Protein AF-A0A975JYL7-F1 (afdb_monomer_lite)

Foldseek 3Di:
DDDPVVLVPDDDPPDPPDPPPVVVVVVVVPDPDPDDDDDDDDDDDDDDDDDDDDDDDDDDDPPPDDPDDDDDDDDDDDDDDDDDDDDDDDDDDDDDDDDDDDDDDDDDDDDDDPDPPPPPPPDQDLVNLLQLVLVCCLVVNLPDQLQNSQVVVVHGSVVVCVVQVDPLSSLLSSLQADVQHPLLVLLVVADDPDQPLVSLLSSLVSLLVSLLSNLSSVVRNSPHPDDPCNSQQDPVRPDGNVVSQLSSQLVNVVSCCVVLSFPDDNSSVLSCVSSVQSNVQSNCCVVVVHGPDPDDPSRSSSVSSVVVSVVGHGPPDD

Structure (mmCIF, N/CA/C/O backbone):
data_AF-A0A975JYL7-F1
#
_entry.id   AF-A0A975JYL7-F1
#
loop_
_atom_site.group_PDB
_atom_site.id
_atom_site.type_symbol
_atom_site.label_atom_id
_atom_site.label_alt_id
_atom_site.label_comp_id
_atom_site.label_asym_id
_atom_site.label_entity_id
_atom_site.label_seq_id
_atom_site.pdbx_PDB_ins_code
_atom_site.Cartn_x
_atom_site.Cartn_y
_atom_site.Cartn_z
_atom_site.occupancy
_atom_site.B_iso_or_equiv
_atom_site.auth_seq_id
_atom_site.auth_comp_id
_atom_site.auth_asym_id
_atom_site.auth_atom_id
_atom_site.pdbx_PDB_model_num
ATOM 1 N N . MET A 1 1 ? -20.898 13.980 -4.871 1.00 30.08 1 MET A N 1
ATOM 2 C CA . MET A 1 1 ? -19.704 13.731 -5.703 1.00 30.08 1 MET A CA 1
ATOM 3 C C . MET A 1 1 ? -18.555 14.505 -5.062 1.00 30.08 1 MET A C 1
ATOM 5 O O . MET A 1 1 ? -18.492 15.711 -5.241 1.00 30.08 1 MET A O 1
ATOM 9 N N . TRP A 1 2 ? -17.777 13.860 -4.188 1.00 39.72 2 TRP A N 1
ATOM 10 C CA . TRP A 1 2 ? -16.711 14.503 -3.398 1.00 39.72 2 TRP A CA 1
ATOM 11 C C . TRP A 1 2 ? -15.409 14.530 -4.212 1.00 39.72 2 TRP A C 1
ATOM 13 O O . TRP A 1 2 ? -15.059 13.507 -4.801 1.00 39.72 2 TRP A O 1
ATOM 23 N N . ARG A 1 3 ? -14.708 15.671 -4.288 1.00 39.28 3 ARG A N 1
ATOM 24 C CA . ARG A 1 3 ? -13.387 15.745 -4.936 1.00 39.28 3 ARG A CA 1
ATOM 25 C C . ARG A 1 3 ? -12.316 15.271 -3.954 1.00 39.28 3 ARG A C 1
ATOM 27 O O . ARG A 1 3 ? -12.379 15.593 -2.773 1.00 39.28 3 ARG A O 1
ATOM 34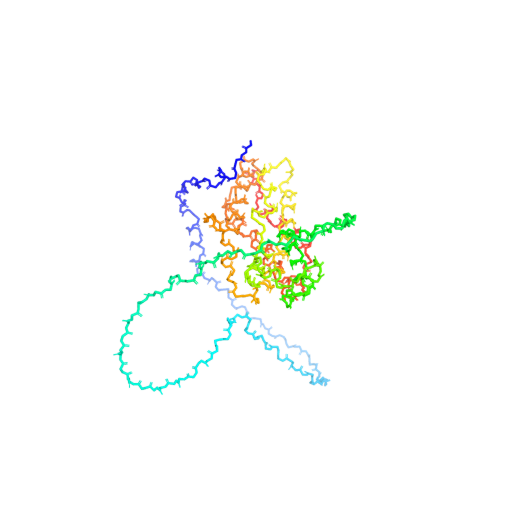 N N . LEU A 1 4 ? -11.322 14.530 -4.449 1.00 40.16 4 LEU A N 1
ATOM 35 C CA . LEU A 1 4 ? -10.177 14.057 -3.658 1.00 40.16 4 LEU A CA 1
ATOM 36 C C . LEU A 1 4 ? -9.460 15.222 -2.937 1.00 40.16 4 LEU A C 1
ATOM 38 O O . LEU A 1 4 ? -8.968 15.046 -1.826 1.00 40.16 4 LEU A O 1
ATOM 42 N N . ASP A 1 5 ? -9.497 16.421 -3.526 1.00 43.81 5 ASP A N 1
ATOM 43 C CA . ASP A 1 5 ? -8.944 17.655 -2.956 1.00 43.81 5 ASP A CA 1
ATOM 44 C C . ASP A 1 5 ? -9.653 18.102 -1.663 1.00 43.81 5 ASP A C 1
ATOM 46 O O . ASP A 1 5 ? -9.000 18.600 -0.746 1.00 43.81 5 ASP A O 1
ATOM 50 N N . ASP A 1 6 ? -10.961 17.853 -1.528 1.00 46.72 6 ASP A N 1
ATOM 51 C CA . ASP A 1 6 ? -11.737 18.234 -0.336 1.00 46.72 6 ASP A CA 1
ATOM 52 C C . ASP A 1 6 ? -11.434 17.317 0.861 1.00 46.72 6 ASP A C 1
ATOM 54 O O . ASP A 1 6 ? -11.541 17.734 2.012 1.00 46.72 6 ASP A O 1
ATOM 58 N N . ALA A 1 7 ? -10.995 16.079 0.604 1.00 47.56 7 ALA A N 1
ATOM 59 C CA . ALA A 1 7 ? -10.513 15.158 1.636 1.00 47.56 7 ALA A CA 1
ATOM 60 C C . ALA A 1 7 ? -9.068 15.465 2.086 1.00 47.56 7 ALA A C 1
ATOM 62 O O . ALA A 1 7 ? -8.632 14.976 3.128 1.00 47.56 7 ALA A O 1
ATOM 63 N N . ILE A 1 8 ? -8.327 16.265 1.309 1.00 45.59 8 ILE A N 1
ATOM 64 C CA . ILE A 1 8 ? -6.945 16.691 1.592 1.00 45.59 8 ILE A CA 1
ATOM 65 C C . ILE A 1 8 ? -6.910 18.109 2.199 1.00 45.59 8 ILE A C 1
ATOM 67 O O . ILE A 1 8 ? -5.874 18.530 2.727 1.00 45.59 8 ILE A O 1
ATOM 71 N N . ALA A 1 9 ? -8.036 18.836 2.188 1.00 42.16 9 ALA A N 1
ATOM 72 C CA . ALA A 1 9 ? -8.176 20.108 2.886 1.00 42.16 9 ALA A CA 1
ATOM 73 C C . ALA A 1 9 ? -7.746 19.952 4.355 1.00 42.16 9 ALA A C 1
ATOM 75 O O . ALA A 1 9 ? -8.115 18.984 5.020 1.00 42.16 9 ALA A O 1
ATOM 76 N N . ARG A 1 10 ? -6.896 20.889 4.813 1.00 43.06 10 ARG A N 1
ATOM 77 C CA . ARG A 1 10 ? -6.219 20.905 6.124 1.00 43.06 10 ARG A CA 1
ATOM 78 C C . ARG A 1 10 ? -7.053 20.212 7.212 1.00 43.06 10 ARG A C 1
ATOM 80 O O . ARG A 1 10 ? -8.203 20.618 7.395 1.00 43.06 10 ARG A O 1
ATOM 87 N N . PRO A 1 11 ? -6.480 19.258 7.977 1.00 42.78 11 PRO A N 1
ATOM 88 C CA . PRO A 1 11 ? -7.189 18.700 9.119 1.00 42.78 11 PRO A CA 1
ATOM 89 C C . PRO A 1 11 ? -7.670 19.858 10.009 1.00 42.78 11 PRO A C 1
ATOM 91 O O . PRO A 1 11 ? -6.930 20.843 10.157 1.00 42.78 11 PRO A O 1
ATOM 94 N N . PRO A 1 12 ? -8.892 19.789 10.573 1.00 44.62 12 PRO A N 1
ATOM 95 C CA . PRO A 1 12 ? -9.320 20.769 11.560 1.00 44.62 12 PRO A CA 1
ATOM 96 C C . PRO A 1 12 ? -8.224 20.858 12.619 1.00 44.62 12 PRO A C 1
ATOM 98 O O . PRO A 1 12 ? -7.683 19.827 13.022 1.00 44.62 12 PRO A O 1
ATOM 101 N N . ALA A 1 13 ? -7.841 22.084 12.994 1.00 38.28 13 ALA A N 1
ATOM 102 C CA . ALA A 1 13 ? -6.776 22.323 13.959 1.00 38.28 13 ALA A CA 1
ATOM 103 C C . ALA A 1 13 ? -6.954 21.362 15.139 1.00 38.28 13 ALA A C 1
ATOM 105 O O . ALA A 1 13 ? -7.977 21.424 15.824 1.00 38.28 13 ALA A O 1
ATOM 106 N N . LEU A 1 14 ? -5.998 20.438 15.305 1.00 40.69 14 LEU A N 1
ATOM 107 C CA . LEU A 1 14 ? -5.986 19.463 16.389 1.00 40.69 14 LEU A CA 1
ATOM 108 C C . LEU A 1 14 ? -6.251 20.224 17.685 1.00 40.69 14 LEU A C 1
ATOM 110 O O . LEU A 1 14 ? -5.429 21.037 18.115 1.00 40.69 14 LEU A O 1
ATOM 114 N N . ALA A 1 15 ? -7.424 19.996 18.279 1.00 46.34 15 ALA A N 1
ATOM 115 C CA . ALA A 1 15 ? -7.721 20.513 19.600 1.00 46.34 15 ALA A CA 1
ATOM 116 C C . ALA A 1 15 ? -6.588 20.056 20.535 1.00 46.34 15 ALA A C 1
ATOM 118 O O . ALA A 1 15 ? -6.152 18.904 20.430 1.00 46.34 15 ALA A O 1
ATOM 119 N N . PRO A 1 16 ? -6.067 20.931 21.415 1.00 48.50 16 PRO A N 1
ATOM 120 C CA . PRO A 1 16 ? -4.922 20.595 22.247 1.00 48.50 16 PRO A CA 1
ATOM 121 C C . PRO A 1 16 ? -5.202 19.296 23.002 1.00 48.50 16 PRO A C 1
ATOM 123 O O . PRO A 1 16 ? -6.214 19.174 23.699 1.00 48.50 16 PRO A O 1
ATOM 126 N N . ALA A 1 17 ? -4.309 18.319 22.825 1.00 39.34 17 ALA A N 1
ATOM 127 C CA . ALA A 1 17 ? -4.410 17.011 23.451 1.00 39.34 17 ALA A CA 1
ATOM 128 C C . ALA A 1 17 ? -4.657 17.180 24.956 1.00 39.34 17 ALA A C 1
ATOM 130 O O . ALA A 1 17 ? -3.853 17.784 25.673 1.00 39.34 17 ALA A O 1
ATOM 131 N N . ARG A 1 18 ? -5.789 16.662 25.449 1.00 44.09 18 ARG A N 1
ATOM 132 C CA . ARG A 1 18 ? -6.098 16.686 26.882 1.00 44.09 18 ARG A CA 1
ATOM 133 C C . ARG A 1 18 ? -4.986 15.929 27.634 1.00 44.09 18 ARG A C 1
ATOM 135 O O . ARG A 1 18 ? -4.743 14.762 27.325 1.00 44.09 18 ARG A O 1
ATOM 142 N N . PRO A 1 19 ? -4.326 16.527 28.645 1.00 43.62 19 PRO A N 1
ATOM 143 C CA . PRO A 1 19 ? -3.121 15.975 29.285 1.00 43.62 19 PRO A CA 1
ATOM 144 C C . PRO A 1 19 ? -3.357 14.737 30.179 1.00 43.62 19 PRO A C 1
ATOM 146 O O . PRO A 1 19 ? -2.508 14.366 30.993 1.00 43.62 19 PRO A O 1
ATOM 149 N N . THR A 1 20 ? -4.501 14.067 30.069 1.00 51.12 20 THR A N 1
ATOM 150 C CA . THR A 1 20 ? -4.960 13.092 31.064 1.00 51.12 20 THR A CA 1
ATOM 151 C C . THR A 1 20 ? -4.344 11.697 30.898 1.00 51.12 20 THR A C 1
ATOM 153 O O . THR A 1 20 ? -4.228 10.965 31.881 1.00 51.12 20 THR A O 1
ATOM 156 N N . VAL A 1 21 ? -3.880 11.320 29.700 1.00 48.25 21 VAL A N 1
ATOM 157 C CA . VAL A 1 21 ? -3.386 9.950 29.437 1.00 48.25 21 VAL A CA 1
ATOM 158 C C . VAL A 1 21 ? -1.935 9.750 29.906 1.00 48.25 21 VAL A C 1
ATOM 160 O O . VAL A 1 21 ? -1.612 8.721 30.502 1.00 48.25 21 VAL A O 1
ATOM 163 N N . LEU A 1 22 ? -1.073 10.766 29.775 1.00 42.41 22 LEU A N 1
ATOM 164 C CA . LEU A 1 22 ? 0.335 10.694 30.203 1.00 42.41 22 LEU A CA 1
ATOM 165 C C . LEU A 1 22 ? 0.515 10.644 31.733 1.00 42.41 22 LEU A C 1
ATOM 167 O O . LEU A 1 22 ? 1.482 10.052 32.219 1.00 42.41 22 LEU A O 1
ATOM 171 N N . ARG A 1 23 ? -0.432 11.184 32.516 1.00 45.62 23 ARG A N 1
ATOM 172 C CA . ARG A 1 23 ? -0.387 11.100 33.990 1.00 45.62 23 ARG A CA 1
ATOM 173 C C . ARG A 1 23 ? -0.687 9.697 34.526 1.00 45.62 23 ARG A C 1
ATOM 175 O O . ARG A 1 23 ? -0.128 9.318 35.552 1.00 45.62 23 ARG A O 1
ATOM 182 N N . ARG A 1 24 ? -1.504 8.893 33.833 1.00 47.97 24 ARG A N 1
ATOM 183 C CA . ARG A 1 24 ? -1.799 7.510 34.262 1.00 47.97 24 ARG A CA 1
ATOM 184 C C . ARG A 1 24 ? -0.640 6.546 34.017 1.00 47.97 24 ARG A C 1
ATOM 186 O O . ARG A 1 24 ? -0.513 5.572 34.755 1.00 47.97 24 ARG A O 1
ATOM 193 N N . TRP A 1 25 ? 0.205 6.824 33.025 1.00 43.31 25 TRP A N 1
ATOM 194 C CA . TRP A 1 25 ? 1.356 5.976 32.717 1.00 43.31 25 TRP A CA 1
ATOM 195 C C . TRP A 1 25 ? 2.518 6.210 33.696 1.00 43.31 25 TRP A C 1
ATOM 197 O O . TRP A 1 25 ? 3.038 5.245 34.250 1.00 43.31 25 TRP A O 1
ATOM 207 N N . ARG A 1 26 ? 2.830 7.474 34.043 1.00 47.03 26 ARG A N 1
ATOM 208 C CA . ARG A 1 26 ? 3.857 7.789 35.063 1.00 47.03 26 ARG A CA 1
ATOM 209 C C . ARG A 1 26 ? 3.496 7.314 36.476 1.00 47.03 26 ARG A C 1
ATOM 211 O O . ARG A 1 26 ? 4.371 6.867 37.202 1.00 47.03 26 ARG A O 1
ATOM 218 N N . ALA A 1 27 ? 2.213 7.307 36.847 1.00 50.59 27 ALA A N 1
ATOM 219 C CA . ALA A 1 27 ? 1.783 6.816 38.162 1.00 50.59 27 ALA A CA 1
ATOM 220 C C . ALA A 1 27 ? 1.923 5.285 38.346 1.00 50.59 27 ALA A C 1
ATOM 222 O O . ALA A 1 27 ? 1.783 4.785 39.462 1.00 50.59 27 ALA A O 1
ATOM 223 N N . ARG A 1 28 ? 2.179 4.518 37.273 1.00 46.69 28 ARG A N 1
ATOM 224 C CA . ARG A 1 28 ? 2.385 3.058 37.340 1.00 46.69 28 ARG A CA 1
ATOM 225 C C . ARG A 1 28 ? 3.853 2.650 37.441 1.00 46.69 28 ARG A C 1
ATOM 227 O O . ARG A 1 28 ? 4.122 1.576 37.970 1.00 46.69 28 ARG A O 1
ATOM 234 N N . SER A 1 29 ? 4.771 3.487 36.967 1.00 45.56 29 SER A N 1
ATOM 235 C CA . SER A 1 29 ? 6.216 3.230 36.975 1.00 45.56 29 SER A CA 1
ATOM 236 C C . SER A 1 29 ? 6.896 3.511 38.323 1.00 45.56 29 SER A C 1
ATOM 238 O O . SER A 1 29 ? 7.967 2.969 38.561 1.00 45.56 29 SER A O 1
ATOM 240 N N . ASP A 1 30 ? 6.249 4.252 39.231 1.00 48.41 30 ASP A N 1
ATOM 241 C CA . ASP A 1 30 ? 6.805 4.607 40.552 1.00 48.41 30 ASP A CA 1
ATOM 242 C C . ASP A 1 30 ? 6.395 3.652 41.692 1.00 48.41 30 ASP A C 1
ATOM 244 O O . ASP A 1 30 ? 6.564 3.966 42.871 1.00 48.41 30 ASP A O 1
ATOM 248 N N . ARG A 1 31 ? 5.851 2.462 41.394 1.00 53.31 31 ARG A N 1
ATOM 249 C CA . ARG A 1 31 ? 5.625 1.454 42.444 1.00 53.31 31 ARG A CA 1
ATOM 250 C C . ARG A 1 31 ? 6.934 0.717 42.753 1.00 53.31 31 ARG A C 1
ATOM 252 O O . ARG A 1 31 ? 7.411 -0.009 41.881 1.00 53.31 31 ARG A O 1
ATOM 259 N N . PRO A 1 32 ? 7.482 0.811 43.980 1.00 49.56 32 PRO A N 1
ATOM 260 C CA . PRO A 1 32 ? 8.645 0.024 44.365 1.00 49.56 32 PRO A CA 1
ATOM 261 C C . PRO A 1 32 ? 8.321 -1.469 44.260 1.00 49.56 32 PRO A C 1
ATOM 263 O O . PRO A 1 32 ? 7.296 -1.949 44.756 1.00 49.56 32 PRO A O 1
ATOM 266 N N . SER A 1 33 ? 9.206 -2.202 43.589 1.00 48.19 33 SER A N 1
ATOM 267 C CA . SER A 1 33 ? 9.155 -3.652 43.441 1.00 48.19 33 SER A CA 1
ATOM 268 C C . SER A 1 33 ? 9.144 -4.320 44.817 1.00 48.19 33 SER A C 1
ATOM 270 O O . SER A 1 33 ? 10.163 -4.370 45.505 1.00 48.19 33 SER A O 1
ATOM 272 N N . ARG A 1 34 ? 7.988 -4.850 45.230 1.00 52.16 34 ARG A N 1
ATOM 273 C CA . ARG A 1 34 ? 7.899 -5.770 46.368 1.00 52.16 34 ARG A CA 1
ATOM 274 C C . ARG A 1 34 ? 8.511 -7.105 45.953 1.00 52.16 34 ARG A C 1
ATOM 276 O O . ARG A 1 34 ? 7.860 -7.915 45.301 1.00 52.16 34 ARG A O 1
ATOM 283 N N . THR A 1 35 ? 9.766 -7.316 46.325 1.00 53.66 35 THR A N 1
ATOM 284 C CA . THR A 1 35 ? 10.436 -8.616 46.245 1.00 53.66 35 THR A CA 1
ATOM 285 C C . THR A 1 35 ? 9.716 -9.597 47.179 1.00 53.66 35 THR A C 1
ATOM 287 O O . THR A 1 35 ? 9.611 -9.312 48.374 1.00 53.66 35 THR A O 1
ATOM 290 N N . PRO A 1 36 ? 9.191 -10.736 46.695 1.00 55.03 36 PRO A N 1
ATOM 291 C CA . PRO A 1 36 ? 8.619 -11.745 47.576 1.00 55.03 36 PRO A CA 1
ATOM 292 C C . PRO A 1 36 ? 9.735 -12.459 48.361 1.00 55.03 36 PRO A C 1
ATOM 294 O O . PRO A 1 36 ? 10.857 -12.590 47.859 1.00 55.03 36 PRO A O 1
ATOM 297 N N . PRO A 1 37 ? 9.462 -12.936 49.589 1.00 50.69 37 PRO A N 1
ATOM 298 C CA . PRO A 1 37 ? 10.462 -13.613 50.402 1.00 50.69 37 PRO A CA 1
ATOM 299 C C . PRO A 1 37 ? 10.873 -14.945 49.762 1.00 50.69 37 PRO A C 1
ATOM 301 O O . PRO A 1 37 ? 10.035 -15.757 49.363 1.00 50.69 37 PRO A O 1
ATOM 304 N N . ARG A 1 38 ? 12.191 -15.173 49.689 1.00 45.91 38 ARG A N 1
ATOM 305 C CA . ARG A 1 38 ? 12.811 -16.450 49.307 1.00 45.91 38 ARG A CA 1
ATOM 306 C C . ARG A 1 38 ? 12.317 -17.558 50.241 1.00 45.91 38 ARG A C 1
ATOM 308 O O . ARG A 1 38 ? 12.752 -17.647 51.384 1.00 45.91 38 ARG A O 1
ATOM 315 N N . GLN A 1 39 ? 11.455 -18.438 49.741 1.00 52.66 39 GLN A N 1
ATOM 316 C CA . GLN A 1 39 ? 11.177 -19.710 50.402 1.00 52.66 39 GLN A CA 1
ATOM 317 C C . GLN A 1 39 ? 12.316 -20.693 50.103 1.00 52.66 39 GLN A C 1
ATOM 319 O O . GLN A 1 39 ? 12.560 -21.061 48.953 1.00 52.66 39 GLN A O 1
ATOM 324 N N . HIS A 1 40 ? 13.018 -21.126 51.152 1.00 45.06 40 HIS A N 1
ATOM 325 C CA . HIS A 1 40 ? 13.985 -22.218 51.097 1.00 45.06 40 HIS A CA 1
ATOM 326 C C . HIS A 1 40 ? 13.269 -23.539 50.772 1.00 45.06 40 HIS A C 1
ATOM 328 O O . HIS A 1 40 ? 12.756 -24.223 51.657 1.00 45.06 40 HIS A O 1
ATOM 334 N N . ARG A 1 41 ? 13.251 -23.931 49.492 1.00 46.03 41 ARG A N 1
ATOM 335 C CA . ARG A 1 41 ? 12.932 -25.309 49.095 1.00 46.03 41 ARG A CA 1
ATOM 336 C C . ARG A 1 41 ? 14.103 -26.218 49.469 1.00 46.03 41 ARG A C 1
ATOM 338 O O . ARG A 1 41 ? 15.191 -26.101 48.909 1.00 46.03 41 ARG A O 1
ATOM 345 N N . ARG A 1 42 ? 13.859 -27.139 50.406 1.00 47.34 42 ARG A N 1
ATOM 346 C CA . ARG A 1 42 ? 14.727 -28.292 50.673 1.00 47.34 42 ARG A CA 1
ATOM 347 C C . ARG A 1 42 ? 14.882 -29.111 49.386 1.00 47.34 42 ARG A C 1
ATOM 349 O O . ARG A 1 42 ? 13.885 -29.549 48.813 1.00 47.34 42 ARG A O 1
ATOM 356 N N . ARG A 1 43 ? 16.128 -29.298 48.942 1.00 43.53 43 ARG A N 1
ATOM 357 C CA . ARG A 1 43 ? 16.503 -30.261 47.899 1.00 43.53 43 ARG A CA 1
ATOM 358 C C . ARG A 1 43 ? 16.193 -31.674 48.402 1.00 43.53 43 ARG A C 1
ATOM 360 O O . ARG A 1 43 ? 16.646 -32.047 49.479 1.00 43.53 43 ARG A O 1
ATOM 367 N N . ARG A 1 44 ? 15.412 -32.434 47.633 1.00 49.44 44 ARG A N 1
ATOM 368 C CA . ARG A 1 44 ? 15.452 -33.900 47.635 1.00 49.44 44 ARG A CA 1
ATOM 369 C C . ARG A 1 44 ? 16.314 -34.308 46.448 1.00 49.44 44 ARG A C 1
ATOM 371 O O . ARG A 1 44 ? 16.076 -33.821 45.342 1.00 49.44 44 ARG A O 1
ATOM 378 N N . ASP A 1 45 ? 17.305 -35.148 46.702 1.00 50.78 45 ASP A N 1
ATOM 379 C CA . ASP A 1 45 ? 18.172 -35.720 45.677 1.00 50.78 45 ASP A CA 1
ATOM 380 C C . ASP A 1 45 ? 17.396 -36.737 44.820 1.00 50.78 45 ASP A C 1
ATOM 382 O O . ASP A 1 45 ? 16.617 -37.523 45.371 1.00 50.78 45 ASP A O 1
ATOM 386 N N . PRO A 1 46 ? 17.571 -36.747 43.486 1.00 60.09 46 PRO A N 1
ATOM 387 C CA . PRO A 1 46 ? 17.099 -37.833 42.636 1.00 60.09 46 PRO A CA 1
ATOM 388 C C . PRO A 1 46 ? 18.137 -38.974 42.567 1.00 60.09 46 PRO A C 1
ATOM 390 O O . PRO A 1 46 ? 19.339 -38.717 42.682 1.00 60.09 46 PRO A O 1
ATOM 393 N N . PRO A 1 47 ? 17.706 -40.233 42.349 1.00 56.56 47 PRO A N 1
ATOM 394 C C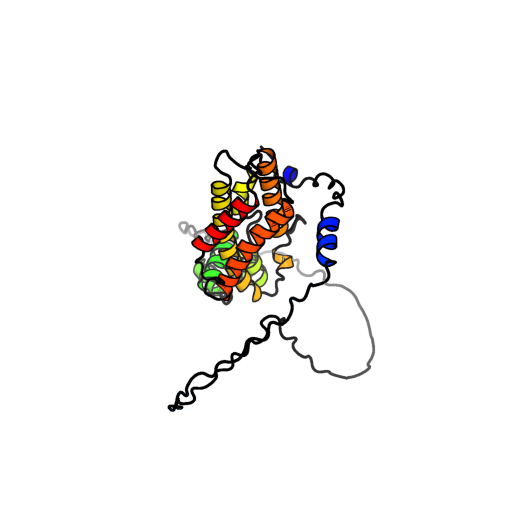A . PRO A 1 47 ? 18.618 -41.357 42.189 1.00 56.56 47 PRO A CA 1
ATOM 395 C C . PRO A 1 47 ? 19.303 -41.324 40.816 1.00 56.56 47 PRO A C 1
ATOM 397 O O . PRO A 1 47 ? 18.754 -40.835 39.827 1.00 56.56 47 PRO A O 1
ATOM 400 N N . GLY A 1 48 ? 20.533 -41.837 40.796 1.00 53.44 48 GLY A N 1
ATOM 401 C CA . GLY A 1 48 ? 21.472 -41.755 39.685 1.00 53.44 48 GLY A CA 1
ATOM 402 C C . GLY A 1 48 ? 21.016 -42.438 38.395 1.00 53.44 48 GLY A C 1
ATOM 403 O O . GLY A 1 48 ? 20.477 -43.542 38.399 1.00 53.44 48 GLY A O 1
ATOM 404 N N . ILE A 1 49 ? 21.327 -41.775 37.282 1.00 47.59 49 ILE A N 1
ATOM 405 C CA . ILE A 1 49 ? 21.276 -42.316 35.924 1.00 47.59 49 ILE A CA 1
ATOM 406 C C . ILE A 1 49 ? 22.719 -42.351 35.407 1.00 47.59 49 ILE A C 1
ATOM 408 O O . ILE A 1 49 ? 23.419 -41.337 35.434 1.00 47.59 49 ILE A O 1
ATOM 412 N N . GLN A 1 50 ? 23.171 -43.532 34.981 1.00 52.22 50 GLN A N 1
ATOM 413 C CA . GLN A 1 50 ? 24.487 -43.753 34.375 1.00 52.22 50 GLN A CA 1
ATOM 414 C C . GLN A 1 50 ? 24.621 -43.056 33.006 1.00 52.22 50 GLN A C 1
ATOM 416 O O . GLN A 1 50 ? 23.638 -42.980 32.266 1.00 52.22 50 GLN A O 1
ATOM 421 N N . PRO A 1 51 ? 25.827 -42.603 32.608 1.00 46.03 51 PRO A N 1
ATOM 422 C CA . PRO A 1 51 ? 26.036 -41.983 31.308 1.00 46.03 51 PRO A CA 1
ATOM 423 C C . PRO A 1 51 ? 26.280 -43.039 30.219 1.00 46.03 51 PRO A C 1
ATOM 425 O O . PRO A 1 51 ? 27.314 -43.705 30.190 1.00 46.03 51 PRO A O 1
ATOM 428 N N . GLY A 1 52 ? 25.332 -43.152 29.289 1.00 42.47 52 GLY A N 1
ATOM 429 C CA . GLY A 1 52 ? 25.512 -43.819 28.001 1.00 42.47 52 GLY A CA 1
ATOM 430 C C . GLY A 1 52 ? 25.988 -42.831 26.931 1.00 42.47 52 GLY A C 1
ATOM 431 O O . GLY A 1 52 ? 25.420 -41.755 26.768 1.00 42.47 52 GLY A O 1
ATOM 432 N N . ASN A 1 53 ? 27.046 -43.217 26.218 1.00 50.50 53 ASN A N 1
ATOM 433 C CA . ASN A 1 53 ? 27.686 -42.518 25.101 1.00 50.50 53 ASN A CA 1
ATOM 434 C C . ASN A 1 53 ? 26.707 -41.916 24.074 1.00 50.50 53 ASN A C 1
ATOM 436 O O . ASN A 1 53 ? 25.983 -42.653 23.406 1.00 50.50 53 ASN A O 1
ATOM 440 N N . VAL A 1 54 ? 26.812 -40.605 23.822 1.00 42.41 54 VAL A N 1
ATOM 441 C CA . VAL A 1 54 ? 26.272 -39.968 22.609 1.00 42.41 54 VAL A CA 1
ATOM 442 C C . VAL A 1 54 ? 27.376 -39.178 21.909 1.00 42.41 54 VAL A C 1
ATOM 444 O O . VAL A 1 54 ? 28.046 -38.323 22.488 1.00 42.41 54 VAL A O 1
ATOM 447 N N . ARG A 1 55 ? 27.577 -39.532 20.637 1.00 38.09 55 ARG A N 1
ATOM 448 C CA . ARG A 1 55 ? 28.550 -38.975 19.696 1.00 38.09 55 ARG A CA 1
ATOM 449 C C . ARG A 1 55 ? 28.346 -37.469 19.498 1.00 38.09 55 ARG A C 1
ATOM 451 O O . ARG A 1 55 ? 27.226 -37.005 19.307 1.00 38.09 55 ARG A O 1
ATOM 458 N N . ARG A 1 56 ? 29.458 -36.728 19.466 1.00 39.72 56 ARG A N 1
ATOM 459 C CA . ARG A 1 56 ? 29.525 -35.319 19.051 1.00 39.72 56 ARG A CA 1
ATOM 460 C C . ARG A 1 56 ? 29.109 -35.188 17.582 1.00 39.72 56 ARG A C 1
ATOM 462 O O . ARG A 1 56 ? 29.813 -35.679 16.705 1.00 39.72 56 ARG A O 1
ATOM 469 N N . GLY A 1 57 ? 27.988 -34.514 17.339 1.00 34.84 57 GLY A N 1
ATOM 470 C CA . GLY A 1 57 ? 27.592 -33.969 16.041 1.00 34.84 57 GLY A CA 1
ATOM 471 C C . GLY A 1 57 ? 27.769 -32.451 16.044 1.00 34.84 57 GLY A C 1
ATOM 472 O O . GLY A 1 57 ? 27.424 -31.785 17.017 1.00 34.84 57 GLY A O 1
ATOM 473 N N . SER A 1 58 ? 28.373 -31.937 14.978 1.00 35.31 58 SER A N 1
ATOM 474 C CA . SER A 1 58 ? 28.858 -30.572 14.778 1.00 35.31 58 SER A CA 1
ATOM 475 C C . SER A 1 58 ? 27.855 -29.454 15.081 1.00 35.31 58 SER A C 1
ATOM 477 O O . SER A 1 58 ? 26.743 -29.430 14.561 1.00 35.31 58 SER A O 1
ATOM 479 N N . ALA A 1 59 ? 28.316 -28.454 15.834 1.00 31.42 59 ALA A N 1
ATOM 480 C CA . ALA A 1 59 ? 27.677 -27.150 15.937 1.00 31.42 59 ALA A CA 1
ATOM 481 C C . ALA A 1 59 ? 27.954 -26.338 14.660 1.00 31.42 59 ALA A C 1
ATOM 483 O O . ALA A 1 59 ? 29.072 -25.872 14.437 1.00 31.42 59 ALA A O 1
ATOM 484 N N . ALA A 1 60 ? 26.933 -26.162 13.821 1.00 33.19 60 ALA A N 1
ATOM 485 C CA . ALA A 1 60 ? 26.935 -25.159 12.765 1.00 33.19 60 ALA A CA 1
ATOM 486 C C . ALA A 1 60 ? 26.609 -23.793 13.389 1.00 33.19 60 ALA A C 1
ATOM 488 O O . ALA A 1 60 ? 25.474 -23.515 13.775 1.00 33.19 60 ALA A O 1
ATOM 489 N N . ALA A 1 61 ? 27.627 -22.945 13.517 1.00 32.31 61 ALA A N 1
ATOM 490 C CA . ALA A 1 61 ? 27.468 -21.553 13.904 1.00 32.31 61 ALA A CA 1
ATOM 491 C C . ALA A 1 61 ? 26.808 -20.773 12.753 1.00 32.31 61 ALA A C 1
ATOM 493 O O . ALA A 1 61 ? 27.453 -20.443 11.758 1.00 32.31 61 ALA A O 1
ATOM 494 N N . LEU A 1 62 ? 25.520 -20.460 12.897 1.00 33.97 62 LEU A N 1
ATOM 495 C CA . LEU A 1 62 ? 24.828 -19.477 12.067 1.00 33.97 62 LEU A CA 1
ATOM 496 C C . LEU A 1 62 ? 25.387 -18.081 12.379 1.00 33.97 62 LEU A C 1
ATOM 498 O O . LEU A 1 62 ? 25.010 -17.443 13.361 1.00 33.97 62 LEU A O 1
ATOM 502 N N . ARG A 1 63 ? 26.298 -17.596 11.528 1.00 30.64 63 ARG A N 1
ATOM 503 C CA . ARG A 1 63 ? 26.645 -16.173 11.452 1.00 30.64 63 ARG A CA 1
ATOM 504 C C . ARG A 1 63 ? 25.463 -15.422 10.834 1.00 30.64 63 ARG A C 1
ATOM 506 O O . ARG A 1 63 ? 25.292 -15.432 9.620 1.00 30.64 63 ARG A O 1
ATOM 513 N N . MET A 1 64 ? 24.666 -14.746 11.661 1.00 29.03 64 MET A N 1
ATOM 514 C CA . MET A 1 64 ? 23.798 -13.657 11.202 1.00 29.03 64 MET A CA 1
ATOM 515 C C . MET A 1 64 ? 24.687 -12.472 10.806 1.00 29.03 64 MET A C 1
ATOM 517 O O . MET A 1 64 ? 25.067 -11.655 11.640 1.00 29.03 64 MET A O 1
ATOM 521 N N . GLY A 1 65 ? 25.088 -12.422 9.537 1.00 29.75 65 GLY A N 1
ATOM 522 C CA . GLY A 1 65 ? 25.767 -11.265 8.964 1.00 29.75 65 GLY A CA 1
ATOM 523 C C . GLY A 1 65 ? 24.766 -10.147 8.694 1.00 29.75 65 GLY A C 1
ATOM 524 O O . GLY A 1 65 ? 23.818 -10.363 7.963 1.00 29.75 65 GLY A O 1
ATOM 525 N N . SER A 1 66 ? 24.971 -8.984 9.308 1.00 37.88 66 SER A N 1
ATOM 526 C CA . SER A 1 66 ? 24.579 -7.635 8.861 1.00 37.88 66 SER A CA 1
ATOM 527 C C . SER A 1 66 ? 23.864 -7.520 7.493 1.00 37.88 66 SER A C 1
ATOM 529 O O . SER A 1 66 ? 24.519 -7.396 6.461 1.00 37.88 66 SER A O 1
ATOM 531 N N . TRP A 1 67 ? 22.525 -7.461 7.489 1.00 33.50 67 TRP A N 1
ATOM 532 C CA . TRP A 1 67 ? 21.686 -7.190 6.297 1.00 33.50 67 TRP A CA 1
ATOM 533 C C . TRP A 1 67 ? 21.332 -5.701 6.110 1.00 33.50 67 TRP A C 1
ATOM 535 O O . TRP A 1 67 ? 20.471 -5.354 5.308 1.00 33.50 67 TRP A O 1
ATOM 545 N N . TRP A 1 68 ? 21.992 -4.808 6.850 1.00 35.84 68 TRP A N 1
ATOM 546 C CA . TRP A 1 68 ? 21.808 -3.355 6.787 1.00 35.84 68 TRP A CA 1
ATOM 547 C C . TRP A 1 68 ? 23.179 -2.670 6.755 1.00 35.84 68 TRP A C 1
ATOM 549 O O . TRP A 1 68 ? 23.633 -2.083 7.731 1.00 35.84 68 TRP A O 1
ATOM 559 N N . CYS A 1 69 ? 23.890 -2.788 5.640 1.00 31.66 69 CYS A N 1
ATOM 560 C CA . CYS A 1 69 ? 24.993 -1.893 5.301 1.00 31.66 69 CYS A CA 1
ATOM 561 C C . CYS A 1 69 ? 24.793 -1.490 3.841 1.00 31.66 69 CYS A C 1
ATOM 563 O O . CYS A 1 69 ? 24.576 -2.352 2.992 1.00 31.66 69 CYS A O 1
ATOM 565 N N . GLY A 1 70 ? 24.775 -0.179 3.589 1.00 39.88 70 GLY A N 1
ATOM 566 C CA . GLY A 1 70 ? 24.582 0.408 2.263 1.00 39.88 70 GLY A CA 1
ATOM 567 C C . GLY A 1 70 ? 25.639 -0.036 1.241 1.00 39.88 70 GLY A C 1
ATOM 568 O O . GLY A 1 70 ? 26.555 -0.789 1.582 1.00 39.88 70 GLY A O 1
ATOM 569 N N . PRO A 1 71 ? 25.525 0.415 -0.020 1.00 42.59 71 PRO A N 1
ATOM 570 C CA . PRO A 1 71 ? 26.410 -0.035 -1.088 1.00 42.59 71 PRO A CA 1
ATOM 571 C C . PRO A 1 71 ? 27.885 0.215 -0.724 1.00 42.59 71 PRO A C 1
ATOM 573 O O . PRO A 1 71 ? 28.195 1.233 -0.091 1.00 42.59 71 PRO A O 1
ATOM 576 N N . PRO A 1 72 ? 28.806 -0.691 -1.103 1.00 36.84 72 PRO A N 1
ATOM 577 C CA . PRO A 1 72 ? 30.220 -0.519 -0.814 1.00 36.84 72 PRO A CA 1
ATOM 578 C C . PRO A 1 72 ? 30.722 0.756 -1.497 1.00 36.84 72 PRO A C 1
ATOM 580 O O . PRO A 1 72 ? 30.633 0.905 -2.715 1.00 36.84 72 PRO A O 1
ATOM 583 N N . ARG A 1 73 ? 31.258 1.690 -0.703 1.00 42.19 73 ARG A N 1
ATOM 584 C CA . ARG A 1 73 ? 32.035 2.812 -1.234 1.00 42.19 73 ARG A CA 1
ATOM 585 C C . ARG A 1 73 ? 33.290 2.236 -1.884 1.00 42.19 73 ARG A C 1
ATOM 587 O O . ARG A 1 73 ? 34.099 1.608 -1.208 1.00 42.19 73 ARG A O 1
ATOM 594 N N . ILE A 1 74 ? 33.434 2.455 -3.186 1.00 44.53 74 ILE A N 1
ATOM 595 C CA . ILE A 1 74 ? 34.667 2.189 -3.926 1.00 44.53 74 ILE A CA 1
ATOM 596 C C . ILE A 1 74 ? 35.764 3.087 -3.321 1.00 44.53 74 ILE A C 1
ATOM 598 O O . ILE A 1 74 ? 35.567 4.303 -3.268 1.00 44.53 74 ILE A O 1
ATOM 602 N N . PRO A 1 75 ? 36.891 2.543 -2.830 1.00 36.78 75 PRO A N 1
ATOM 603 C CA . PRO A 1 75 ? 37.985 3.367 -2.341 1.00 36.78 75 PRO A CA 1
ATOM 604 C C . PRO A 1 75 ? 38.751 3.963 -3.530 1.00 36.78 75 PRO A C 1
ATOM 606 O O . PRO A 1 75 ? 39.414 3.245 -4.275 1.00 36.78 75 PRO A O 1
ATOM 609 N N . CYS A 1 76 ? 38.677 5.284 -3.702 1.00 32.56 76 CYS A N 1
ATOM 610 C CA . CYS A 1 76 ? 39.647 6.013 -4.516 1.00 32.56 76 CYS A CA 1
ATOM 611 C C . CYS A 1 76 ? 40.970 6.101 -3.742 1.00 32.56 76 CYS A C 1
ATOM 613 O O . CYS A 1 76 ? 41.002 6.602 -2.618 1.00 32.56 76 CYS A O 1
ATOM 615 N N . ALA A 1 77 ? 42.050 5.602 -4.343 1.00 37.72 77 ALA A N 1
ATOM 616 C CA . ALA A 1 77 ? 43.416 5.806 -3.870 1.00 37.72 77 ALA A CA 1
ATOM 617 C C . ALA A 1 77 ? 43.851 7.279 -4.056 1.00 37.72 77 ALA A C 1
ATOM 619 O O . ALA A 1 77 ? 43.325 7.954 -4.946 1.00 37.72 77 ALA A O 1
ATOM 620 N N . PRO A 1 78 ? 44.802 7.787 -3.248 1.00 45.69 78 PRO A N 1
ATOM 621 C CA . PRO A 1 78 ? 45.252 9.168 -3.335 1.00 45.69 78 PRO A CA 1
ATOM 622 C C . PRO A 1 78 ? 46.307 9.318 -4.436 1.00 45.69 78 PRO A C 1
ATOM 624 O O . PRO A 1 78 ? 47.264 8.548 -4.500 1.00 45.69 78 PRO A O 1
ATOM 627 N N . ALA A 1 79 ? 46.152 10.338 -5.277 1.00 40.06 79 ALA A N 1
ATOM 628 C CA . ALA A 1 79 ? 47.225 10.848 -6.118 1.00 40.06 79 ALA A CA 1
ATOM 629 C C . ALA A 1 79 ? 47.540 12.278 -5.666 1.00 40.06 79 ALA A C 1
ATOM 631 O O . ALA A 1 79 ? 46.823 13.222 -5.995 1.00 40.06 79 ALA A O 1
ATOM 632 N N . ASP A 1 80 ? 48.609 12.399 -4.884 1.00 42.34 80 ASP A N 1
ATOM 633 C CA . ASP A 1 80 ? 49.401 13.618 -4.768 1.00 42.34 80 ASP A CA 1
ATOM 634 C C . ASP A 1 80 ? 50.090 13.867 -6.109 1.00 42.34 80 ASP A C 1
ATOM 636 O O . ASP A 1 80 ? 50.889 13.032 -6.514 1.00 42.34 80 ASP A O 1
ATOM 640 N N . LEU A 1 81 ? 49.830 15.004 -6.759 1.00 39.94 81 LEU A N 1
ATOM 641 C CA . LEU A 1 81 ? 50.816 15.745 -7.554 1.00 39.94 81 LEU A CA 1
ATOM 642 C C . LEU A 1 81 ? 50.326 17.184 -7.800 1.00 39.94 81 LEU A C 1
ATOM 644 O O . LEU A 1 81 ? 49.327 17.412 -8.474 1.00 39.94 81 LEU A O 1
ATOM 648 N N . GLY A 1 82 ? 51.130 18.147 -7.346 1.00 33.75 82 GLY A N 1
ATOM 649 C CA . GLY A 1 82 ? 51.694 19.134 -8.269 1.00 33.75 82 GLY A CA 1
ATOM 650 C C . GLY A 1 82 ? 50.918 20.428 -8.510 1.00 33.75 82 GLY A C 1
ATOM 651 O O . GLY A 1 82 ? 50.079 20.533 -9.397 1.00 33.75 82 GLY A O 1
ATOM 652 N N . VAL A 1 83 ? 51.347 21.463 -7.792 1.00 40.81 83 VAL A N 1
ATOM 653 C CA . VAL A 1 83 ? 51.188 22.892 -8.098 1.00 40.81 83 VAL A CA 1
ATOM 654 C C . VAL A 1 83 ? 51.561 23.202 -9.559 1.00 40.81 83 VAL A C 1
ATOM 656 O O . VAL A 1 83 ? 52.652 22.841 -9.996 1.00 40.81 83 VAL A O 1
ATOM 659 N N . GLY A 1 84 ? 50.718 23.940 -10.296 1.00 31.92 84 GLY A N 1
ATOM 660 C CA . GLY A 1 84 ? 51.093 24.421 -11.632 1.00 31.92 84 GLY A CA 1
ATOM 661 C C . GLY A 1 84 ? 50.031 25.202 -12.415 1.00 31.92 84 GLY A C 1
ATOM 662 O O . GLY A 1 84 ? 49.351 24.651 -13.267 1.00 31.92 84 GLY A O 1
ATOM 663 N N . THR A 1 85 ? 49.995 26.521 -12.202 1.00 34.38 85 THR A N 1
ATOM 664 C CA . THR A 1 85 ? 49.572 27.575 -13.156 1.00 34.38 85 THR A CA 1
ATOM 665 C C . THR A 1 85 ? 48.129 27.595 -13.689 1.00 34.38 85 THR A C 1
ATOM 667 O O . THR A 1 85 ? 47.767 26.918 -14.645 1.00 34.38 85 THR A O 1
ATOM 670 N N . ALA A 1 86 ? 47.348 28.545 -13.168 1.00 33.75 86 ALA A N 1
ATOM 671 C CA . ALA A 1 86 ? 46.121 29.038 -13.782 1.00 33.75 86 ALA A CA 1
ATOM 672 C C . ALA A 1 86 ? 46.433 29.923 -15.007 1.00 33.75 86 ALA A C 1
ATOM 674 O O . ALA A 1 86 ? 47.074 30.970 -14.887 1.00 33.75 86 ALA A O 1
ATOM 675 N N . ARG A 1 87 ? 45.932 29.540 -16.187 1.00 34.91 87 ARG A N 1
ATOM 676 C CA . ARG A 1 87 ? 45.700 30.452 -17.317 1.00 34.91 87 ARG A CA 1
ATOM 677 C C . ARG A 1 87 ? 44.318 30.193 -17.923 1.00 34.91 87 ARG A C 1
ATOM 679 O O . ARG A 1 87 ? 44.025 29.081 -18.332 1.00 34.91 87 ARG A O 1
ATOM 686 N N . ARG A 1 88 ? 43.566 31.294 -18.027 1.00 31.34 88 ARG A N 1
ATOM 687 C CA . ARG A 1 88 ? 42.458 31.611 -18.949 1.00 31.34 88 ARG A CA 1
ATOM 688 C C . ARG A 1 88 ? 41.184 30.764 -18.908 1.00 31.34 88 ARG A C 1
ATOM 690 O O . ARG A 1 88 ? 41.065 29.727 -19.546 1.00 31.34 88 ARG A O 1
ATOM 697 N N . CYS A 1 89 ? 40.174 31.372 -18.289 1.00 30.89 89 CYS A N 1
ATOM 698 C CA . CYS A 1 89 ? 38.799 31.349 -18.771 1.00 30.89 89 CYS A CA 1
ATOM 699 C C . CYS A 1 89 ? 38.684 32.141 -20.084 1.00 30.89 89 CYS A C 1
ATOM 701 O O . CYS A 1 89 ? 39.041 33.313 -20.085 1.00 30.89 89 CYS A O 1
ATOM 703 N N . ASP A 1 90 ? 38.112 31.530 -21.121 1.00 30.67 90 ASP A N 1
ATOM 704 C CA . ASP A 1 90 ? 37.313 32.179 -22.173 1.00 30.67 90 ASP A CA 1
ATOM 705 C C . ASP A 1 90 ? 36.272 31.131 -22.623 1.00 30.67 90 ASP A C 1
ATOM 707 O O . ASP A 1 90 ? 36.626 30.035 -23.043 1.00 30.67 90 ASP A O 1
ATOM 711 N N . ARG A 1 91 ? 35.009 31.230 -22.196 1.00 32.91 91 ARG A N 1
ATOM 712 C CA . ARG A 1 91 ? 33.886 31.945 -22.836 1.00 32.91 91 ARG A CA 1
ATOM 713 C C . ARG A 1 91 ? 33.593 31.513 -24.284 1.00 32.91 91 ARG A C 1
ATOM 715 O O . ARG A 1 91 ? 34.283 31.899 -25.211 1.00 32.91 91 ARG A O 1
ATOM 722 N N . LEU A 1 92 ? 32.482 30.777 -24.405 1.00 33.50 92 LEU A N 1
ATOM 723 C CA . LEU A 1 92 ? 31.387 30.929 -25.377 1.00 33.50 92 LEU A CA 1
ATOM 724 C C . LEU A 1 92 ? 31.749 31.262 -26.836 1.00 33.50 92 LEU A C 1
ATOM 726 O O . LEU A 1 92 ? 32.076 32.403 -27.129 1.00 33.50 92 LEU A O 1
ATOM 730 N N . ALA A 1 93 ? 31.476 30.322 -27.749 1.00 31.75 93 ALA A N 1
ATOM 731 C CA . ALA A 1 93 ? 30.784 30.582 -29.022 1.00 31.75 93 ALA A CA 1
ATOM 732 C C . ALA A 1 93 ? 30.690 29.291 -29.847 1.00 31.75 93 ALA A C 1
ATOM 734 O O . ALA A 1 93 ? 31.681 28.891 -30.442 1.00 31.75 93 ALA A O 1
ATOM 735 N N . TRP A 1 94 ? 29.510 28.676 -29.952 1.00 27.89 94 TRP A N 1
ATOM 736 C CA . TRP A 1 94 ? 29.184 27.828 -31.106 1.00 27.89 94 TRP A CA 1
ATOM 737 C C . TRP A 1 94 ? 27.792 28.213 -31.602 1.00 27.89 94 TRP A C 1
ATOM 739 O O . TRP A 1 94 ? 26.765 27.731 -31.132 1.00 27.89 94 TRP A O 1
ATOM 749 N N . SER A 1 95 ? 27.788 29.148 -32.546 1.00 31.48 95 SER A N 1
ATOM 750 C CA . SER A 1 95 ? 26.653 29.488 -33.390 1.00 31.48 95 SER A CA 1
ATOM 751 C C . SER A 1 95 ? 27.130 29.539 -34.837 1.00 31.48 95 SER A C 1
ATOM 753 O O . SER A 1 95 ? 28.120 30.204 -35.131 1.00 31.48 95 SER A O 1
ATOM 755 N N . ALA A 1 96 ? 26.342 28.886 -35.695 1.00 33.03 96 ALA A N 1
ATOM 756 C CA . ALA A 1 96 ? 26.299 28.969 -37.153 1.00 33.03 96 ALA A CA 1
ATOM 757 C C . ALA A 1 96 ? 27.467 28.350 -37.945 1.00 33.03 96 ALA A C 1
ATOM 759 O O . ALA A 1 96 ? 28.585 28.835 -37.908 1.00 33.03 96 ALA A O 1
ATOM 760 N N . VAL A 1 97 ? 27.147 27.328 -38.750 1.00 34.06 97 VAL A N 1
ATOM 761 C CA . VAL A 1 97 ? 27.326 27.295 -40.217 1.00 34.06 97 VAL A CA 1
ATOM 762 C C . VAL A 1 97 ? 26.561 26.070 -40.741 1.00 34.06 97 VAL A C 1
ATOM 764 O O . VAL A 1 97 ? 26.924 24.929 -40.480 1.00 34.06 97 VAL A O 1
ATOM 767 N N . SER A 1 98 ? 25.464 26.304 -41.462 1.00 33.00 98 SER A N 1
ATOM 768 C CA . SER A 1 98 ? 25.104 25.565 -42.686 1.00 33.00 98 SER A CA 1
ATOM 769 C C . SER A 1 98 ? 23.769 26.081 -43.226 1.00 33.00 98 SER A C 1
ATOM 771 O O . SER A 1 98 ? 22.683 25.725 -42.781 1.00 33.00 98 SER A O 1
ATOM 773 N N . SER A 1 99 ? 23.847 26.973 -44.210 1.00 37.28 99 SER A N 1
ATOM 774 C CA . SER A 1 99 ? 22.724 27.314 -45.085 1.00 37.28 99 SER A CA 1
ATOM 775 C C . SER A 1 99 ? 23.259 27.717 -46.458 1.00 37.28 99 SER A C 1
ATOM 777 O O . SER A 1 99 ? 23.983 28.706 -46.574 1.00 37.28 99 SER A O 1
ATOM 779 N N . ARG A 1 100 ? 22.920 26.897 -47.460 1.00 39.41 100 ARG A N 1
ATOM 780 C CA . ARG A 1 100 ? 22.735 27.153 -48.909 1.00 39.41 100 ARG A CA 1
ATOM 781 C C . ARG A 1 100 ? 22.530 25.760 -49.549 1.00 39.41 100 ARG A C 1
ATOM 783 O O . ARG A 1 100 ? 23.441 24.949 -49.457 1.00 39.41 100 ARG A O 1
ATOM 790 N N . THR A 1 101 ? 21.357 25.291 -50.009 1.00 39.56 101 THR A N 1
ATOM 791 C CA . THR A 1 101 ? 20.410 25.798 -51.045 1.00 39.56 101 THR A CA 1
ATOM 792 C C . THR A 1 101 ? 21.188 26.097 -52.343 1.00 39.56 101 THR A C 1
ATOM 794 O O . THR A 1 101 ? 22.114 26.893 -52.293 1.00 39.56 101 THR A O 1
ATOM 797 N N . THR A 1 102 ? 20.962 25.525 -53.539 1.00 42.38 102 THR A N 1
ATOM 798 C CA . THR A 1 102 ? 19.758 24.971 -54.193 1.00 42.38 102 THR A CA 1
ATOM 799 C C . THR A 1 102 ? 20.154 24.256 -55.510 1.00 42.38 102 THR A C 1
ATOM 801 O O . THR A 1 102 ? 21.178 24.592 -56.092 1.00 42.38 102 THR A O 1
ATOM 804 N N . ALA A 1 103 ? 19.244 23.417 -56.031 1.00 35.72 103 ALA A N 1
ATOM 805 C CA . ALA A 1 103 ? 18.972 23.132 -57.456 1.00 35.72 103 ALA A CA 1
ATOM 806 C C . ALA A 1 103 ? 19.788 22.069 -58.237 1.00 35.72 103 ALA A C 1
ATOM 808 O O . ALA A 1 103 ? 20.871 22.329 -58.748 1.00 35.72 103 ALA A O 1
ATOM 809 N N . ARG A 1 104 ? 19.121 20.941 -58.541 1.00 39.50 104 ARG A N 1
ATOM 810 C CA . ARG A 1 104 ? 18.827 20.511 -59.928 1.00 39.50 104 ARG A CA 1
ATOM 811 C C . ARG A 1 104 ? 17.683 19.487 -59.942 1.00 39.50 104 ARG A C 1
ATOM 813 O O . ARG A 1 104 ? 17.828 18.378 -59.443 1.00 39.50 104 ARG A O 1
ATOM 820 N N . ARG A 1 105 ? 16.537 19.887 -60.507 1.00 43.97 105 ARG A N 1
ATOM 821 C CA . ARG A 1 105 ? 15.435 19.009 -60.932 1.00 43.97 105 ARG A CA 1
ATOM 822 C C . ARG A 1 105 ? 15.537 18.816 -62.446 1.00 43.97 105 ARG A C 1
ATOM 824 O O . ARG A 1 105 ? 15.393 19.784 -63.178 1.00 43.97 105 ARG A O 1
ATOM 831 N N . HIS A 1 106 ? 15.726 17.575 -62.865 1.00 43.06 106 HIS A N 1
ATOM 832 C CA . HIS A 1 106 ? 15.248 16.962 -64.109 1.00 43.06 106 HIS A CA 1
ATOM 833 C C . HIS A 1 106 ? 15.012 15.501 -63.683 1.00 43.06 106 HIS A C 1
ATOM 835 O O . HIS A 1 106 ? 15.924 14.884 -63.151 1.00 43.06 106 HIS A O 1
ATOM 841 N N . GLY A 1 107 ? 13.800 14.955 -63.631 1.00 41.47 107 GLY A N 1
ATOM 842 C CA . GLY A 1 107 ? 12.807 14.933 -64.694 1.00 41.47 107 GLY A CA 1
ATOM 843 C C . GLY A 1 107 ? 12.992 13.632 -65.469 1.00 41.47 107 GLY A C 1
ATOM 844 O O . GLY A 1 107 ? 13.554 13.694 -66.549 1.00 41.47 107 GLY A O 1
ATOM 845 N N . LEU A 1 108 ? 12.588 12.496 -64.884 1.00 48.72 108 LEU A N 1
ATOM 846 C CA . LEU A 1 108 ? 12.381 11.211 -65.564 1.00 48.72 108 LEU A CA 1
ATOM 847 C C . LEU A 1 108 ? 11.294 10.420 -64.812 1.00 48.72 108 LEU A C 1
ATOM 849 O O . LEU A 1 108 ? 11.495 9.954 -63.693 1.00 48.72 108 LEU A O 1
ATOM 853 N N . ASP A 1 109 ? 10.130 10.401 -65.449 1.00 41.38 109 ASP A N 1
ATOM 854 C CA . ASP A 1 109 ? 9.171 9.311 -65.608 1.00 41.38 109 ASP A CA 1
ATOM 855 C C . ASP A 1 109 ? 8.634 8.543 -64.394 1.00 41.38 109 ASP A C 1
ATOM 857 O O . ASP A 1 109 ? 9.254 7.674 -63.780 1.00 41.38 109 ASP A O 1
ATOM 861 N N . ALA A 1 110 ? 7.351 8.824 -64.169 1.00 48.06 110 ALA A N 1
ATOM 862 C CA . ALA A 1 110 ? 6.388 7.945 -63.548 1.00 48.06 110 ALA A CA 1
ATOM 863 C C . ALA A 1 110 ? 6.259 6.635 -64.344 1.00 48.06 110 ALA A C 1
ATOM 865 O O . ALA A 1 110 ? 5.741 6.618 -65.458 1.00 48.06 110 ALA A O 1
ATOM 866 N N . ALA A 1 111 ? 6.655 5.532 -63.714 1.00 45.50 111 ALA A N 1
ATOM 867 C CA . ALA A 1 111 ? 6.076 4.223 -63.967 1.00 45.50 111 ALA A CA 1
ATOM 868 C C . ALA A 1 111 ? 5.325 3.794 -62.702 1.00 45.50 111 ALA A C 1
ATOM 870 O O . ALA A 1 111 ? 5.914 3.429 -61.682 1.00 45.50 111 ALA A O 1
ATOM 871 N N . ASP A 1 112 ? 4.012 3.953 -62.803 1.00 46.38 112 ASP A N 1
ATOM 872 C CA . ASP A 1 112 ? 2.936 3.244 -62.122 1.00 46.38 112 ASP A CA 1
ATOM 873 C C . ASP A 1 112 ? 3.391 1.975 -61.366 1.00 46.38 112 ASP A C 1
ATOM 875 O O . ASP A 1 112 ? 3.644 0.919 -61.951 1.00 46.38 112 ASP A O 1
ATOM 879 N N . ARG A 1 113 ? 3.530 2.090 -60.038 1.00 54.09 113 ARG A N 1
ATOM 880 C CA . ARG A 1 113 ? 3.622 0.942 -59.128 1.00 54.09 113 ARG A CA 1
ATOM 881 C C . ARG A 1 113 ? 2.341 0.903 -58.296 1.00 54.09 113 ARG A C 1
ATOM 883 O O . ARG A 1 113 ? 2.109 1.853 -57.543 1.00 54.09 113 ARG A O 1
ATOM 890 N N . PRO A 1 114 ? 1.537 -0.173 -58.378 1.00 50.19 114 PRO A N 1
ATOM 891 C CA . PRO A 1 114 ? 0.342 -0.316 -57.560 1.00 50.19 114 PRO A CA 1
ATOM 892 C C . PRO A 1 114 ? 0.722 -0.241 -56.080 1.00 50.19 114 PRO A C 1
ATOM 894 O O . PRO A 1 114 ? 1.695 -0.858 -55.638 1.00 50.19 114 PRO A O 1
ATOM 897 N N . GLY A 1 115 ? -0.028 0.576 -55.341 1.00 54.66 115 GLY A N 1
ATOM 898 C CA . GLY A 1 115 ? 0.250 0.968 -53.968 1.00 54.66 115 GLY A CA 1
ATOM 899 C C . GLY A 1 115 ? 0.442 -0.219 -53.029 1.00 54.66 115 GLY A C 1
ATOM 900 O O . GLY A 1 115 ? -0.514 -0.731 -52.451 1.00 54.66 115 GLY A O 1
ATOM 901 N N . LEU A 1 116 ? 1.702 -0.588 -52.790 1.00 57.91 116 LEU A N 1
ATOM 902 C CA . LEU A 1 116 ? 2.092 -1.199 -51.530 1.00 57.91 116 LEU A CA 1
ATOM 903 C C . LEU A 1 116 ? 1.866 -0.143 -50.453 1.00 57.91 116 LEU A C 1
ATOM 905 O O . LEU A 1 116 ? 2.701 0.730 -50.214 1.00 57.91 116 LEU A O 1
ATOM 909 N N . MET A 1 117 ? 0.695 -0.220 -49.828 1.00 54.84 117 MET A N 1
ATOM 910 C CA . MET A 1 117 ? 0.415 0.398 -48.547 1.00 54.84 117 MET A CA 1
ATOM 911 C C . MET A 1 117 ? 1.452 -0.154 -47.568 1.00 54.84 117 MET A C 1
ATOM 913 O O . MET A 1 117 ? 1.279 -1.233 -47.007 1.00 54.84 117 MET A O 1
ATOM 917 N N . SER A 1 118 ? 2.589 0.543 -47.459 1.00 61.72 118 SER A N 1
ATOM 918 C CA . SER A 1 118 ? 3.618 0.251 -46.469 1.00 61.72 118 SER A CA 1
ATOM 919 C C . SER A 1 118 ? 2.896 0.143 -45.129 1.00 61.72 118 SER A C 1
ATOM 921 O O . SER A 1 118 ? 2.219 1.109 -44.752 1.00 61.72 118 SER A O 1
ATOM 923 N N . PRO A 1 119 ? 2.925 -1.021 -44.454 1.00 56.66 119 PRO A N 1
ATOM 924 C CA . PRO A 1 119 ? 2.232 -1.174 -43.191 1.00 56.66 119 PRO A CA 1
ATOM 925 C C . PRO A 1 119 ? 2.753 -0.082 -42.265 1.00 56.66 119 PRO A C 1
ATOM 927 O O . PRO A 1 119 ? 3.944 -0.041 -41.951 1.00 56.66 119 PRO A O 1
ATOM 930 N N . ARG A 1 120 ? 1.864 0.849 -41.885 1.00 57.97 120 ARG A N 1
ATOM 931 C CA . ARG A 1 120 ? 2.184 1.899 -40.920 1.00 57.97 120 ARG A CA 1
ATOM 932 C C . ARG A 1 120 ? 2.809 1.185 -39.721 1.00 57.97 120 ARG A C 1
ATOM 934 O O . ARG A 1 120 ? 2.147 0.296 -39.179 1.00 57.97 120 ARG A O 1
ATOM 941 N N . PRO A 1 121 ? 4.063 1.503 -39.349 1.00 62.06 121 PRO A N 1
ATOM 942 C CA . PRO A 1 121 ? 4.737 0.810 -38.264 1.00 62.06 121 PRO A CA 1
ATOM 943 C C . PRO A 1 121 ? 3.812 0.786 -37.054 1.00 62.06 121 PRO A C 1
ATOM 945 O O . PRO A 1 121 ? 3.267 1.833 -36.691 1.00 62.06 121 PRO A O 1
ATOM 948 N N . ARG A 1 122 ? 3.581 -0.404 -36.485 1.00 63.19 122 ARG A N 1
ATOM 949 C CA . ARG A 1 122 ? 2.764 -0.547 -35.278 1.00 63.19 122 ARG A CA 1
ATOM 950 C C . ARG A 1 122 ? 3.362 0.371 -34.218 1.00 63.19 122 ARG A C 1
ATOM 952 O O . ARG A 1 122 ? 4.506 0.191 -33.806 1.00 63.19 122 ARG A O 1
ATOM 959 N N . SER A 1 123 ? 2.624 1.412 -33.851 1.00 83.44 123 SER A N 1
ATOM 960 C CA . SER A 1 123 ? 3.057 2.342 -32.821 1.00 83.44 123 SER A CA 1
ATOM 961 C C . SER A 1 123 ? 2.738 1.719 -31.472 1.00 83.44 123 SER A C 1
ATOM 963 O O . SER A 1 123 ? 1.603 1.814 -31.014 1.00 83.44 123 SER A O 1
ATOM 965 N N . VAL A 1 124 ? 3.734 1.082 -30.863 1.00 93.12 124 VAL A N 1
ATOM 966 C CA . VAL A 1 124 ? 3.673 0.664 -29.457 1.00 93.12 124 VAL A CA 1
ATOM 967 C C . VAL A 1 124 ? 3.526 1.925 -28.601 1.00 93.12 124 VAL A C 1
ATOM 969 O O . VAL A 1 124 ? 4.256 2.907 -28.823 1.00 93.12 124 VAL A O 1
ATOM 972 N N . SER A 1 125 ? 2.558 1.944 -27.684 1.00 95.25 125 SER A N 1
ATOM 973 C CA . SER A 1 125 ? 2.352 3.078 -26.773 1.00 95.25 125 SER A CA 1
ATOM 974 C C . SER A 1 125 ? 3.374 3.060 -25.634 1.00 95.25 125 SER A C 1
ATOM 976 O O . SER A 1 125 ? 4.024 2.047 -25.386 1.00 95.25 125 SER A O 1
ATOM 978 N N . ASP A 1 126 ? 3.553 4.187 -24.945 1.00 95.81 126 ASP A N 1
ATOM 979 C CA . ASP A 1 126 ? 4.451 4.220 -23.785 1.00 95.81 126 ASP A CA 1
ATOM 980 C C . ASP A 1 126 ? 3.899 3.359 -22.640 1.00 95.81 126 ASP A C 1
ATOM 982 O O . ASP A 1 126 ? 4.660 2.605 -22.042 1.00 95.81 126 ASP A O 1
ATOM 986 N N . ASP A 1 127 ? 2.581 3.369 -22.417 1.00 94.75 127 ASP A N 1
ATOM 987 C CA . ASP A 1 127 ? 1.920 2.511 -21.423 1.00 94.75 127 ASP A CA 1
ATOM 988 C C . ASP A 1 127 ? 2.152 1.019 -21.705 1.00 94.75 127 ASP A C 1
ATOM 990 O O . ASP A 1 127 ? 2.493 0.261 -20.801 1.00 94.75 127 ASP A O 1
ATOM 994 N N . GLU A 1 128 ? 2.063 0.604 -22.973 1.00 96.38 128 GLU A N 1
ATOM 995 C CA . GLU A 1 128 ? 2.339 -0.775 -23.388 1.00 96.38 128 GLU A CA 1
ATOM 996 C C . GLU A 1 128 ? 3.806 -1.156 -23.129 1.00 96.38 128 GLU A C 1
ATOM 998 O O . GLU A 1 128 ? 4.090 -2.251 -22.636 1.00 96.38 128 GLU A O 1
ATOM 1003 N N . ILE A 1 129 ? 4.749 -0.238 -23.385 1.00 96.88 129 ILE A N 1
ATOM 1004 C CA . ILE A 1 129 ? 6.166 -0.447 -23.056 1.00 96.88 129 ILE A CA 1
ATOM 1005 C C . ILE A 1 129 ? 6.349 -0.613 -21.543 1.00 96.88 129 ILE A C 1
ATOM 1007 O O . ILE A 1 129 ? 7.068 -1.520 -21.115 1.00 96.88 129 ILE A O 1
ATOM 1011 N N . LEU A 1 130 ? 5.719 0.240 -20.732 1.00 96.19 130 LEU A N 1
ATOM 1012 C CA . LEU A 1 130 ? 5.826 0.203 -19.272 1.00 96.19 130 LEU A CA 1
ATOM 1013 C C . LEU A 1 130 ? 5.220 -1.079 -18.686 1.00 96.19 130 LEU A C 1
ATOM 1015 O O . LEU A 1 130 ? 5.839 -1.700 -17.819 1.00 96.19 130 LEU A O 1
ATOM 1019 N N . ASP A 1 131 ? 4.065 -1.517 -19.185 1.00 95.50 131 ASP A N 1
ATOM 1020 C CA . ASP A 1 131 ? 3.390 -2.733 -18.725 1.00 95.50 131 ASP A CA 1
ATOM 1021 C C . ASP A 1 131 ? 4.180 -3.999 -19.074 1.00 95.50 131 ASP A C 1
ATOM 1023 O O . ASP A 1 131 ? 4.399 -4.850 -18.203 1.00 95.50 131 ASP A O 1
ATOM 1027 N N . VAL A 1 132 ? 4.691 -4.108 -20.307 1.00 97.12 132 VAL A N 1
ATOM 1028 C CA . VAL A 1 132 ? 5.556 -5.232 -20.700 1.00 97.12 132 VAL A CA 1
ATOM 1029 C C . VAL A 1 132 ? 6.855 -5.219 -19.902 1.00 97.12 132 VAL A C 1
ATOM 1031 O O . VAL A 1 132 ? 7.269 -6.259 -19.388 1.00 97.12 132 VAL A O 1
ATOM 1034 N N . THR A 1 133 ? 7.464 -4.046 -19.719 1.00 96.06 133 THR A N 1
ATOM 1035 C CA . THR A 1 133 ? 8.672 -3.895 -18.899 1.00 96.06 133 THR A CA 1
ATOM 1036 C C . THR A 1 133 ? 8.429 -4.386 -17.471 1.00 96.06 133 THR A C 1
ATOM 1038 O O . THR A 1 133 ? 9.186 -5.223 -16.974 1.00 96.06 133 THR A O 1
ATOM 1041 N N . ARG A 1 134 ? 7.343 -3.942 -16.824 1.00 94.75 134 ARG A N 1
ATOM 1042 C CA . ARG A 1 134 ? 6.951 -4.379 -15.475 1.00 94.75 134 ARG A CA 1
ATOM 1043 C C . ARG A 1 134 ? 6.749 -5.894 -15.413 1.00 94.75 134 ARG A C 1
ATOM 1045 O O . ARG A 1 134 ? 7.266 -6.543 -14.505 1.00 94.75 134 ARG A O 1
ATOM 1052 N N . SER A 1 135 ? 6.041 -6.470 -16.386 1.00 94.38 135 SER A N 1
ATOM 1053 C CA . SER A 1 135 ? 5.801 -7.917 -16.465 1.00 94.38 135 SER A CA 1
ATOM 1054 C C . SER A 1 135 ? 7.103 -8.714 -16.591 1.00 94.38 135 SER A C 1
ATOM 1056 O O . SER A 1 135 ? 7.310 -9.702 -15.880 1.00 94.38 135 SER A O 1
ATOM 1058 N N . MET A 1 136 ? 8.017 -8.268 -17.456 1.00 95.31 136 MET A N 1
ATOM 1059 C CA . MET A 1 136 ? 9.308 -8.929 -17.647 1.00 95.31 136 MET A CA 1
ATOM 1060 C C . MET A 1 136 ? 10.183 -8.848 -16.399 1.00 95.31 136 MET A C 1
ATOM 1062 O O . MET A 1 136 ? 10.798 -9.845 -16.034 1.00 95.31 136 MET A O 1
ATOM 1066 N N . ILE A 1 137 ? 10.205 -7.705 -15.710 1.00 92.38 137 ILE A N 1
ATOM 1067 C CA . ILE A 1 137 ? 10.961 -7.543 -14.462 1.00 92.38 137 ILE A CA 1
ATOM 1068 C C . ILE A 1 137 ? 10.423 -8.461 -13.364 1.00 92.38 137 ILE A C 1
ATOM 1070 O O . ILE A 1 137 ? 11.206 -9.077 -12.646 1.00 92.38 137 ILE A O 1
ATOM 1074 N N . ARG A 1 138 ? 9.099 -8.595 -13.240 1.00 89.88 138 ARG A N 1
ATOM 1075 C CA . ARG A 1 138 ? 8.492 -9.505 -12.256 1.00 89.88 138 ARG A CA 1
ATOM 1076 C C . ARG A 1 138 ? 8.792 -10.973 -12.552 1.00 89.88 138 ARG A C 1
ATOM 1078 O O . ARG A 1 138 ? 8.964 -11.752 -11.623 1.00 89.88 138 ARG A O 1
ATOM 1085 N N . THR A 1 139 ? 8.881 -11.337 -13.830 1.00 91.12 139 THR A N 1
ATOM 1086 C CA . THR A 1 139 ? 9.089 -12.729 -14.261 1.00 91.12 139 THR A CA 1
ATOM 1087 C C . THR A 1 139 ? 10.563 -13.136 -14.244 1.00 91.12 139 THR A C 1
ATOM 1089 O O . THR A 1 139 ? 10.906 -14.230 -13.807 1.00 91.12 139 THR A O 1
ATOM 1092 N N . HIS A 1 140 ? 11.449 -12.266 -14.727 1.00 90.38 140 HIS A N 1
ATOM 1093 C CA . HIS A 1 140 ? 12.863 -12.575 -14.969 1.00 90.38 140 HIS A CA 1
ATOM 1094 C C . HIS A 1 140 ? 13.817 -11.795 -14.055 1.00 90.38 140 HIS A C 1
ATOM 1096 O O . HIS A 1 140 ? 15.037 -11.937 -14.153 1.00 90.38 140 HIS A O 1
ATOM 1102 N N . GLY A 1 141 ? 13.276 -10.966 -13.164 1.00 86.19 141 GLY A N 1
ATOM 1103 C CA . GLY A 1 141 ? 14.043 -10.126 -12.262 1.00 86.19 141 GLY A CA 1
ATOM 1104 C C . GLY A 1 141 ? 14.570 -8.834 -12.908 1.00 86.19 141 GLY A C 1
ATOM 1105 O O . GLY A 1 141 ? 14.327 -8.527 -14.075 1.00 86.19 141 GLY A O 1
ATOM 1106 N N . PRO A 1 142 ? 15.341 -8.047 -12.144 1.00 84.19 142 PRO A N 1
ATOM 1107 C CA . PRO A 1 142 ? 15.813 -6.718 -12.542 1.00 84.19 142 PRO A CA 1
ATOM 1108 C C . PRO A 1 142 ? 16.904 -6.735 -13.619 1.00 84.19 142 PRO A C 1
ATOM 1110 O O . PRO A 1 142 ? 17.260 -5.678 -14.137 1.00 84.19 142 PRO A O 1
ATOM 1113 N N . SER A 1 143 ? 17.449 -7.904 -13.964 1.00 88.44 143 SER A N 1
ATOM 1114 C CA . SER A 1 143 ? 18.533 -8.067 -14.943 1.00 88.44 143 SER A CA 1
ATOM 1115 C C . SER A 1 143 ? 18.058 -8.090 -16.400 1.00 88.44 143 SER A C 1
ATOM 1117 O O . SER A 1 143 ? 18.883 -8.225 -17.301 1.00 88.44 143 SER A O 1
ATOM 1119 N N . VAL A 1 144 ? 16.754 -7.940 -16.654 1.00 93.25 144 VAL A N 1
ATOM 1120 C CA . VAL A 1 144 ? 16.199 -7.879 -18.013 1.00 93.25 144 VAL A CA 1
ATOM 1121 C C . VAL A 1 144 ? 16.850 -6.745 -18.816 1.00 93.25 144 VAL A C 1
ATOM 1123 O O . VAL A 1 144 ? 16.933 -5.595 -18.361 1.00 93.25 144 VAL A O 1
ATOM 1126 N N . SER A 1 145 ? 17.323 -7.079 -20.019 1.00 95.12 145 SER A N 1
ATOM 1127 C CA . SER A 1 145 ? 17.905 -6.123 -20.960 1.00 95.12 145 SER A CA 1
ATOM 1128 C C . SER A 1 145 ? 16.819 -5.396 -21.755 1.00 95.12 145 SER A C 1
ATOM 1130 O O . SER A 1 145 ? 15.740 -5.930 -22.013 1.00 95.12 145 SER A O 1
ATOM 1132 N N . THR A 1 146 ? 17.113 -4.174 -22.199 1.00 96.19 146 THR A N 1
ATOM 1133 C CA . THR A 1 146 ? 16.209 -3.409 -23.075 1.00 96.19 146 THR A CA 1
ATOM 1134 C C . THR A 1 146 ? 15.995 -4.079 -24.428 1.00 96.19 146 THR A C 1
ATOM 1136 O O . THR A 1 146 ? 14.947 -3.888 -25.034 1.00 96.19 146 THR A O 1
ATOM 1139 N N . ASP A 1 147 ? 16.950 -4.889 -24.889 1.00 97.62 147 ASP A N 1
ATOM 1140 C CA . ASP A 1 147 ? 16.812 -5.657 -26.129 1.00 97.62 147 ASP A CA 1
ATOM 1141 C C . ASP A 1 147 ? 15.820 -6.812 -25.978 1.00 97.62 147 ASP A C 1
ATOM 1143 O O . ASP A 1 147 ? 15.035 -7.052 -26.889 1.00 97.62 147 ASP A O 1
ATOM 1147 N N . ALA A 1 148 ? 15.787 -7.478 -24.817 1.00 97.81 148 ALA A N 1
ATOM 1148 C CA . ALA A 1 148 ? 14.781 -8.500 -24.531 1.00 97.81 148 ALA A CA 1
ATOM 1149 C C . ALA A 1 148 ? 13.367 -7.892 -24.463 1.00 97.81 148 ALA A C 1
ATOM 1151 O O . ALA A 1 148 ? 12.429 -8.456 -25.023 1.00 97.81 148 ALA A O 1
ATOM 1152 N N . ILE A 1 149 ? 13.227 -6.713 -23.842 1.00 97.31 149 ILE A N 1
ATOM 1153 C CA . ILE A 1 149 ? 11.959 -5.957 -23.814 1.00 97.31 149 ILE A CA 1
ATOM 1154 C C . ILE A 1 149 ? 11.546 -5.549 -25.231 1.00 97.31 149 ILE A C 1
ATOM 1156 O O . ILE A 1 149 ? 10.396 -5.734 -25.625 1.00 97.31 149 ILE A O 1
ATOM 1160 N N . GLY A 1 150 ? 12.491 -5.036 -26.020 1.00 96.81 150 GLY A N 1
ATOM 1161 C CA . GLY A 1 150 ? 12.257 -4.675 -27.414 1.00 96.81 150 GLY A CA 1
ATOM 1162 C C . GLY A 1 150 ? 11.788 -5.860 -28.254 1.00 96.81 150 GLY A C 1
ATOM 1163 O O . GLY A 1 150 ? 10.787 -5.745 -28.960 1.00 96.81 150 GLY A O 1
ATOM 1164 N N . ALA A 1 151 ? 12.447 -7.013 -28.125 1.00 97.12 151 ALA A N 1
ATOM 1165 C CA . ALA A 1 151 ? 12.071 -8.233 -28.831 1.00 97.12 151 ALA A CA 1
ATOM 1166 C C . ALA A 1 151 ? 10.621 -8.650 -28.534 1.00 97.12 151 ALA A C 1
ATOM 1168 O O . ALA A 1 151 ? 9.887 -8.979 -29.464 1.00 97.12 151 ALA A O 1
ATOM 1169 N N . GLN A 1 152 ? 10.185 -8.554 -27.272 1.00 97.19 152 GLN A N 1
ATOM 1170 C CA . GLN A 1 152 ? 8.807 -8.854 -26.867 1.00 97.19 152 GLN A CA 1
ATOM 1171 C C . GLN A 1 152 ? 7.776 -7.910 -27.513 1.00 97.19 152 GLN A C 1
ATOM 1173 O O . GLN A 1 152 ? 6.660 -8.322 -27.817 1.00 97.19 152 GLN A O 1
ATOM 1178 N N . LEU A 1 153 ? 8.154 -6.651 -27.738 1.00 96.44 153 LEU A N 1
ATOM 1179 C CA . LEU A 1 153 ? 7.304 -5.599 -28.307 1.00 96.44 153 LEU A CA 1
ATOM 1180 C C . LEU A 1 153 ? 7.442 -5.452 -29.833 1.00 96.44 153 LEU A C 1
ATOM 1182 O O . LEU A 1 153 ? 6.765 -4.625 -30.442 1.00 96.44 153 LEU A O 1
ATOM 1186 N N . GLY A 1 154 ? 8.343 -6.208 -30.466 1.00 95.75 154 GLY A N 1
ATOM 1187 C CA . GLY A 1 154 ? 8.664 -6.054 -31.886 1.00 95.75 154 GLY A CA 1
ATOM 1188 C C . GLY A 1 154 ? 9.360 -4.729 -32.231 1.00 95.75 154 GLY A C 1
ATOM 1189 O O . GLY A 1 154 ? 9.222 -4.238 -33.351 1.00 95.75 154 GLY A O 1
ATOM 1190 N N . VAL A 1 155 ? 10.102 -4.136 -31.288 1.00 95.75 155 VAL A N 1
ATOM 1191 C CA . VAL A 1 155 ? 10.884 -2.898 -31.473 1.00 95.75 155 VAL A CA 1
ATOM 1192 C C . VAL A 1 155 ? 12.342 -3.101 -31.049 1.00 95.75 155 VAL A C 1
ATOM 1194 O O . VAL A 1 155 ? 12.673 -4.044 -30.341 1.00 95.75 155 VAL A O 1
ATOM 1197 N N . SER A 1 156 ? 13.261 -2.228 -31.465 1.00 96.62 156 SER A N 1
ATOM 1198 C CA . SER A 1 156 ? 14.647 -2.315 -30.983 1.00 96.62 156 SER A CA 1
ATOM 1199 C C . SER A 1 156 ? 14.782 -1.751 -29.563 1.00 96.62 156 SER A C 1
ATOM 1201 O O . SER A 1 156 ? 14.113 -0.777 -29.210 1.00 96.62 156 SER A O 1
ATOM 1203 N N . GLY A 1 157 ? 15.704 -2.292 -28.759 1.00 96.56 157 GLY A N 1
ATOM 1204 C CA . GLY A 1 157 ? 16.006 -1.737 -27.433 1.00 96.56 157 GLY A CA 1
ATOM 1205 C C . GLY A 1 157 ? 16.465 -0.273 -27.496 1.00 96.56 157 GLY A C 1
ATOM 1206 O O . GLY A 1 157 ? 16.086 0.542 -26.657 1.00 96.56 157 GLY A O 1
ATOM 1207 N N . GLN A 1 158 ? 17.186 0.106 -28.557 1.00 96.94 158 GLN A N 1
ATOM 1208 C CA . GLN A 1 158 ? 17.557 1.499 -28.836 1.00 96.94 158 GLN A CA 1
ATOM 1209 C C . GLN A 1 158 ? 16.342 2.411 -29.077 1.00 96.94 158 GLN A C 1
ATOM 1211 O O . GLN A 1 158 ? 16.356 3.565 -28.653 1.00 96.94 158 GLN A O 1
ATOM 1216 N N . ALA A 1 159 ? 15.273 1.920 -29.717 1.00 95.94 159 ALA A N 1
ATOM 1217 C CA . ALA A 1 159 ? 14.047 2.700 -29.895 1.00 95.94 159 ALA A CA 1
ATOM 1218 C C . ALA A 1 159 ? 13.350 2.977 -28.553 1.00 95.94 159 ALA A C 1
ATOM 1220 O O . ALA A 1 159 ? 12.877 4.094 -28.337 1.00 95.94 159 ALA A O 1
ATOM 1221 N N . ILE A 1 160 ? 13.351 2.002 -27.636 1.00 97.12 160 ILE A N 1
ATOM 1222 C CA . ILE A 1 160 ? 12.854 2.180 -26.264 1.00 97.12 160 ILE A CA 1
ATOM 1223 C C . ILE A 1 160 ? 13.709 3.218 -25.525 1.00 97.12 160 ILE A C 1
ATOM 1225 O O . ILE A 1 160 ? 13.178 4.191 -24.993 1.00 97.12 160 ILE A O 1
ATOM 1229 N N . LEU A 1 161 ? 15.038 3.074 -25.542 1.00 96.75 161 LEU A N 1
ATOM 1230 C CA . LEU A 1 161 ? 15.942 4.013 -24.867 1.00 96.75 161 LEU A CA 1
ATOM 1231 C C . LEU A 1 161 ? 15.850 5.434 -25.431 1.00 96.75 161 LEU A C 1
ATOM 1233 O O . LEU A 1 161 ? 15.921 6.392 -24.671 1.00 96.75 161 LEU A O 1
ATOM 1237 N N . LYS A 1 162 ? 15.618 5.594 -26.737 1.00 96.56 162 LYS A N 1
ATOM 1238 C CA . LYS A 1 162 ? 15.378 6.910 -27.341 1.00 96.56 162 LYS A CA 1
ATOM 1239 C C . LYS A 1 162 ? 14.115 7.588 -26.793 1.00 96.56 162 LYS A C 1
ATOM 1241 O O . LYS A 1 162 ? 14.094 8.812 -26.704 1.00 96.56 162 LYS A O 1
ATOM 1246 N N . ARG A 1 163 ? 13.077 6.819 -26.439 1.00 95.56 163 ARG A N 1
ATOM 1247 C CA . ARG A 1 163 ? 11.829 7.346 -25.860 1.00 95.56 163 ARG A CA 1
ATOM 1248 C C . ARG A 1 163 ? 11.975 7.706 -24.384 1.00 95.56 163 ARG A C 1
ATOM 1250 O O . ARG A 1 163 ? 11.631 8.813 -23.990 1.00 95.56 163 ARG A O 1
ATOM 1257 N N . PHE A 1 164 ? 12.518 6.791 -23.584 1.00 95.69 164 PHE A N 1
ATOM 1258 C CA . PHE A 1 164 ? 12.612 6.957 -22.128 1.00 95.69 164 PHE A CA 1
ATOM 1259 C C . PHE A 1 164 ? 13.905 7.650 -21.675 1.00 95.69 164 PHE A C 1
ATOM 1261 O O . PHE A 1 164 ? 14.051 8.002 -20.509 1.00 95.69 164 PHE A O 1
ATOM 1268 N N . GLY A 1 165 ? 14.861 7.870 -22.576 1.00 95.31 165 GLY A N 1
ATOM 1269 C CA . GLY A 1 165 ? 16.146 8.523 -22.323 1.00 95.31 165 GLY A CA 1
ATOM 1270 C C . GLY A 1 165 ? 17.189 7.608 -21.678 1.00 95.31 165 GLY A C 1
ATOM 1271 O O . GLY A 1 165 ? 18.338 7.587 -22.113 1.00 95.31 165 GLY A O 1
ATOM 1272 N N . SER A 1 166 ? 16.810 6.832 -20.662 1.00 93.19 166 SER A N 1
ATOM 1273 C CA . SER A 1 166 ? 17.707 5.888 -19.990 1.00 93.19 166 SER A CA 1
ATOM 1274 C C . SER A 1 166 ? 16.977 4.634 -19.520 1.00 93.19 166 SER A C 1
ATOM 1276 O O . SER A 1 166 ? 15.756 4.620 -19.348 1.00 93.19 166 SER A O 1
ATOM 1278 N N . ARG A 1 167 ? 17.749 3.570 -19.272 1.00 91.81 167 ARG A N 1
ATOM 1279 C CA . ARG A 1 167 ? 17.228 2.341 -18.667 1.00 91.81 167 ARG A CA 1
ATOM 1280 C C . ARG A 1 167 ? 16.675 2.604 -17.265 1.00 91.81 167 ARG A C 1
ATOM 1282 O O . ARG A 1 167 ? 15.607 2.106 -16.942 1.00 91.81 167 ARG A O 1
ATOM 1289 N N . ASP A 1 168 ? 17.364 3.409 -16.461 1.00 89.44 168 ASP A N 1
ATOM 1290 C CA . ASP A 1 168 ? 16.937 3.719 -15.091 1.00 89.44 168 ASP A CA 1
ATOM 1291 C C . ASP A 1 168 ? 15.602 4.470 -15.069 1.00 89.44 168 ASP A C 1
ATOM 1293 O O . ASP A 1 168 ? 14.735 4.153 -14.255 1.00 89.44 168 ASP A O 1
ATOM 1297 N N . ARG A 1 169 ? 15.387 5.400 -16.010 1.00 89.94 169 ARG A N 1
ATOM 1298 C CA . ARG A 1 169 ? 14.100 6.085 -16.162 1.00 89.94 169 ARG A CA 1
ATOM 1299 C C . ARG A 1 169 ? 12.994 5.131 -16.608 1.00 89.94 169 ARG A C 1
ATOM 1301 O O . ARG A 1 169 ? 11.928 5.148 -16.007 1.00 89.94 169 ARG A O 1
ATOM 1308 N N . LEU A 1 170 ? 13.270 4.253 -17.576 1.00 93.06 170 LEU A N 1
ATOM 1309 C CA . LEU A 1 170 ? 12.330 3.205 -17.990 1.00 93.06 170 LEU A CA 1
ATOM 1310 C C . LEU A 1 170 ? 11.913 2.317 -16.805 1.00 93.06 170 LEU A C 1
ATOM 1312 O O . LEU A 1 170 ? 10.726 2.078 -16.610 1.00 93.06 170 LEU A O 1
ATOM 1316 N N . LEU A 1 171 ? 12.872 1.849 -15.999 1.00 90.56 171 LEU A N 1
ATOM 1317 C CA . LEU A 1 171 ? 12.576 1.028 -14.821 1.00 90.56 171 LEU A CA 1
ATOM 1318 C C . LEU A 1 171 ? 11.771 1.794 -13.770 1.00 90.56 171 LEU A C 1
ATOM 1320 O O . LEU A 1 171 ? 10.833 1.246 -13.200 1.00 90.56 171 LEU A O 1
ATOM 1324 N N . THR A 1 172 ? 12.133 3.052 -13.524 1.00 88.62 172 THR A N 1
ATOM 1325 C CA . THR A 1 172 ? 11.443 3.916 -12.559 1.00 88.62 172 THR A CA 1
ATOM 1326 C C . THR A 1 172 ? 9.997 4.132 -12.964 1.00 88.62 172 THR A C 1
ATOM 1328 O O . THR A 1 172 ? 9.103 3.932 -12.150 1.00 88.62 172 THR A O 1
ATOM 1331 N N . ASP A 1 173 ? 9.756 4.491 -14.224 1.00 90.94 173 ASP A N 1
ATOM 1332 C CA . ASP A 1 173 ? 8.409 4.734 -14.730 1.00 90.94 173 ASP A CA 1
ATOM 1333 C C . ASP A 1 173 ? 7.596 3.425 -14.794 1.00 90.94 173 ASP A C 1
ATOM 1335 O O . ASP A 1 173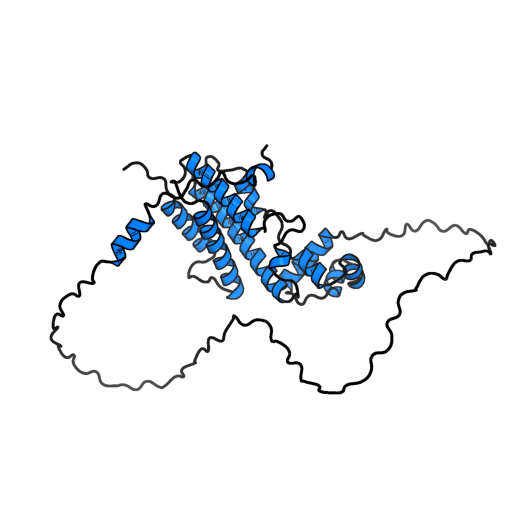 ? 6.408 3.428 -14.474 1.00 90.94 173 ASP A O 1
ATOM 1339 N N . ALA A 1 174 ? 8.227 2.283 -15.100 1.00 92.69 174 ALA A N 1
ATOM 1340 C CA . ALA A 1 174 ? 7.545 0.987 -15.154 1.00 92.69 174 ALA A CA 1
ATOM 1341 C C . ALA A 1 174 ? 7.153 0.467 -13.764 1.00 92.69 174 ALA A C 1
ATOM 1343 O O . ALA A 1 174 ? 6.074 -0.104 -13.595 1.00 92.69 174 ALA A O 1
ATOM 1344 N N . LEU A 1 175 ? 8.012 0.656 -12.762 1.00 90.69 175 LEU A N 1
ATOM 1345 C CA . LEU A 1 175 ? 7.821 0.144 -11.401 1.00 90.69 175 LEU A CA 1
ATOM 1346 C C . LEU A 1 175 ? 7.210 1.180 -10.448 1.00 90.69 175 LEU A C 1
ATOM 1348 O O . LEU A 1 175 ? 6.981 0.871 -9.277 1.00 90.69 175 LEU A O 1
ATOM 1352 N N . ARG A 1 176 ? 6.924 2.400 -10.924 1.00 88.00 176 ARG A N 1
ATOM 1353 C CA . ARG A 1 176 ? 6.217 3.413 -10.138 1.00 88.00 176 ARG A CA 1
ATOM 1354 C C . ARG A 1 176 ? 4.829 2.877 -9.765 1.00 88.00 176 ARG A C 1
ATOM 1356 O O . ARG A 1 176 ? 4.058 2.514 -10.657 1.00 88.00 176 ARG A O 1
ATOM 1363 N N . PRO A 1 177 ? 4.485 2.825 -8.466 1.00 84.62 177 PRO A N 1
ATOM 1364 C CA . PRO A 1 177 ? 3.155 2.411 -8.063 1.00 84.62 177 PRO A CA 1
ATOM 1365 C C . PRO A 1 177 ? 2.108 3.411 -8.572 1.00 84.62 177 PRO A C 1
ATOM 1367 O O . PRO A 1 177 ? 2.375 4.616 -8.602 1.00 84.62 177 PRO A O 1
ATOM 1370 N N . PRO A 1 178 ? 0.903 2.942 -8.937 1.00 82.88 178 PRO A N 1
ATOM 1371 C CA . PRO A 1 178 ? -0.190 3.835 -9.295 1.00 82.88 178 PRO A CA 1
ATOM 1372 C C . PRO A 1 178 ? -0.528 4.765 -8.124 1.00 82.88 178 PRO A C 1
ATOM 1374 O O . PRO A 1 178 ? -0.543 4.341 -6.964 1.00 82.88 178 PRO A O 1
ATOM 1377 N N . SER A 1 179 ? -0.821 6.028 -8.439 1.00 79.00 179 SER A N 1
ATOM 1378 C CA . SER A 1 179 ? -1.240 7.043 -7.472 1.00 79.00 179 SER A CA 1
ATOM 1379 C C . SER A 1 179 ? -2.603 7.630 -7.879 1.00 79.00 179 SER A C 1
ATOM 1381 O O . SER A 1 179 ? -2.703 8.148 -8.992 1.00 79.00 179 SER A O 1
ATOM 1383 N N . PRO A 1 180 ? -3.643 7.564 -7.019 1.00 79.56 180 PRO A N 1
ATOM 1384 C CA . PRO A 1 180 ? -3.666 6.834 -5.752 1.00 79.56 180 PRO A CA 1
ATOM 1385 C C . PRO A 1 180 ? -3.669 5.306 -5.975 1.00 79.56 180 PRO A C 1
ATOM 1387 O O . PRO A 1 180 ? -4.174 4.830 -6.995 1.00 79.56 180 PRO A O 1
ATOM 1390 N N . PRO A 1 181 ? -3.147 4.508 -5.025 1.00 83.44 181 PRO A N 1
ATOM 1391 C CA . PRO A 1 181 ? -3.262 3.055 -5.083 1.00 83.44 181 PRO A CA 1
ATOM 1392 C C . PRO A 1 181 ? -4.725 2.594 -5.232 1.00 83.44 181 PRO A C 1
ATOM 1394 O O . PRO A 1 181 ? -5.567 3.031 -4.443 1.00 83.44 181 PRO A O 1
ATOM 1397 N N . PRO A 1 182 ? -5.045 1.679 -6.172 1.00 84.56 182 PRO A N 1
ATOM 1398 C CA . PRO A 1 182 ? -6.417 1.227 -6.428 1.00 84.56 182 PRO A CA 1
ATOM 1399 C C . PRO A 1 182 ? -7.152 0.699 -5.192 1.00 84.56 182 PRO A C 1
ATOM 1401 O O . PRO A 1 182 ? -8.357 0.885 -5.064 1.00 84.56 182 PRO A O 1
ATOM 1404 N N . VAL A 1 183 ? -6.417 0.103 -4.246 1.00 85.69 183 VAL A N 1
ATOM 1405 C CA . VAL A 1 183 ? -6.951 -0.356 -2.954 1.00 85.69 183 VAL A CA 1
ATOM 1406 C C . VAL A 1 183 ? -7.679 0.751 -2.177 1.00 85.69 183 VAL A C 1
ATOM 1408 O O . VAL A 1 183 ? -8.635 0.481 -1.454 1.00 85.69 183 VAL A O 1
ATOM 1411 N N . PHE A 1 184 ? -7.276 2.012 -2.335 1.00 87.81 184 PHE A N 1
ATOM 1412 C CA . PHE A 1 184 ? -7.879 3.125 -1.608 1.00 87.81 184 PHE A CA 1
ATOM 1413 C C . PHE A 1 184 ? -9.182 3.631 -2.231 1.00 87.81 184 PHE A C 1
ATOM 1415 O O . PHE A 1 184 ? -9.886 4.404 -1.584 1.00 87.81 184 PHE A O 1
ATOM 1422 N N . ALA A 1 185 ? -9.559 3.164 -3.427 1.00 87.00 185 ALA A N 1
ATOM 1423 C CA . ALA A 1 185 ? -10.839 3.517 -4.041 1.00 87.00 185 ALA A CA 1
ATOM 1424 C C . ALA A 1 185 ? -12.033 3.121 -3.154 1.00 87.00 185 ALA A C 1
ATOM 1426 O O . ALA A 1 185 ? -12.975 3.899 -3.011 1.00 87.00 185 ALA A O 1
ATOM 1427 N N . VAL A 1 186 ? -11.955 1.962 -2.486 1.00 85.94 186 VAL A N 1
ATOM 1428 C CA . VAL A 1 186 ? -12.993 1.486 -1.553 1.00 85.94 186 VAL A CA 1
ATOM 1429 C C . VAL A 1 186 ? -13.147 2.439 -0.363 1.00 85.94 186 VAL A C 1
ATOM 1431 O O . VAL A 1 186 ? -14.259 2.749 0.052 1.00 85.94 186 VAL A O 1
ATOM 1434 N N . LEU A 1 187 ? -12.039 2.987 0.146 1.00 91.56 187 LEU A N 1
ATOM 1435 C CA . LEU A 1 187 ? -12.059 3.901 1.290 1.00 91.56 187 LEU A CA 1
ATOM 1436 C C . LEU A 1 187 ? -12.688 5.259 0.954 1.00 91.56 187 LEU A C 1
ATOM 1438 O O . LEU A 1 187 ? -13.327 5.867 1.819 1.00 91.56 187 LEU A O 1
ATOM 1442 N N . ILE A 1 188 ? -12.516 5.740 -0.282 1.00 89.00 188 ILE A N 1
ATOM 1443 C CA . ILE A 1 188 ? -13.030 7.044 -0.736 1.00 89.00 188 ILE A CA 1
ATOM 1444 C C . ILE A 1 188 ? -14.558 7.094 -0.653 1.00 89.00 188 ILE A C 1
ATOM 1446 O O . ILE A 1 188 ? -15.107 8.112 -0.234 1.00 89.00 188 ILE A O 1
ATOM 1450 N N . ASN A 1 189 ? -15.240 5.987 -0.958 1.00 89.69 189 ASN A N 1
ATOM 1451 C CA . ASN A 1 189 ? -16.701 5.904 -0.870 1.00 89.69 189 ASN A CA 1
ATOM 1452 C C . ASN A 1 189 ? -17.225 5.961 0.576 1.00 89.69 189 ASN A C 1
ATOM 1454 O O . ASN A 1 189 ? -18.403 6.229 0.797 1.00 89.69 189 ASN A O 1
ATOM 1458 N N . GLY A 1 190 ? -16.342 5.789 1.564 1.00 92.88 190 GLY A N 1
ATOM 1459 C CA . GLY A 1 190 ? -16.715 5.748 2.971 1.00 92.88 190 GLY A CA 1
ATOM 1460 C C . GLY A 1 190 ? -17.233 4.378 3.407 1.00 92.88 190 GLY A C 1
ATOM 1461 O O . GLY A 1 190 ? -17.292 3.453 2.602 1.00 92.88 190 GLY A O 1
ATOM 1462 N N . PRO A 1 191 ? -17.537 4.223 4.704 1.00 96.44 191 PRO A N 1
ATOM 1463 C CA . PRO A 1 191 ? -18.119 2.986 5.200 1.00 96.44 191 PRO A CA 1
ATOM 1464 C C . PRO A 1 191 ? -19.536 2.794 4.656 1.00 96.44 191 PRO A C 1
ATOM 1466 O O . PRO A 1 191 ? -20.300 3.761 4.602 1.00 96.44 191 PRO A O 1
ATOM 1469 N N . ASP A 1 192 ? -19.893 1.556 4.321 1.00 95.44 192 ASP A N 1
ATOM 1470 C CA . ASP A 1 192 ? -21.244 1.137 3.923 1.00 95.44 192 ASP A CA 1
ATOM 1471 C C . ASP A 1 192 ? -22.015 0.508 5.106 1.00 95.44 192 ASP A C 1
ATOM 1473 O O . ASP A 1 192 ? -21.611 0.671 6.260 1.00 95.44 192 ASP A O 1
ATOM 1477 N N . ASP A 1 193 ? -23.172 -0.110 4.855 1.00 96.75 193 ASP A N 1
ATOM 1478 C CA . ASP A 1 193 ? -24.056 -0.662 5.899 1.00 96.75 193 ASP A CA 1
ATOM 1479 C C . ASP A 1 193 ? -23.651 -2.058 6.398 1.00 96.75 193 ASP A C 1
ATOM 1481 O O . ASP A 1 193 ? -24.267 -2.585 7.327 1.00 96.75 193 ASP A O 1
ATOM 1485 N N . ARG A 1 194 ? -22.619 -2.675 5.810 1.00 96.81 194 ARG A N 1
ATOM 1486 C CA . ARG A 1 194 ? -22.120 -3.980 6.258 1.00 96.81 194 ARG A CA 1
ATOM 1487 C C . ARG A 1 194 ? -21.419 -3.862 7.618 1.00 96.81 194 ARG A C 1
ATOM 1489 O O . ARG A 1 194 ? -20.952 -2.779 7.982 1.00 96.81 194 ARG A O 1
ATOM 1496 N N . PRO A 1 195 ? -21.266 -4.963 8.372 1.00 96.81 195 PRO A N 1
ATOM 1497 C CA . PRO A 1 195 ? -20.445 -4.982 9.579 1.00 96.81 195 PRO A CA 1
ATOM 1498 C C . PRO A 1 195 ? -19.028 -4.433 9.347 1.00 96.81 195 PRO A C 1
ATOM 1500 O O . PRO A 1 195 ? -18.397 -4.718 8.330 1.00 96.81 195 PRO A O 1
ATOM 1503 N N . PHE A 1 196 ? -18.493 -3.692 10.326 1.00 96.94 196 PHE A N 1
ATOM 1504 C CA . PHE A 1 196 ? -17.138 -3.121 10.259 1.00 96.94 196 PHE A CA 1
ATOM 1505 C C . PHE A 1 196 ? -16.069 -4.174 9.932 1.00 96.94 196 PHE A C 1
ATOM 1507 O O . PHE A 1 196 ? -15.168 -3.909 9.140 1.00 96.94 196 PHE A O 1
ATOM 1514 N N . ALA A 1 197 ? -16.194 -5.372 10.511 1.00 97.75 197 ALA A N 1
ATOM 1515 C CA . ALA A 1 197 ? -15.270 -6.480 10.286 1.00 97.75 197 ALA A CA 1
ATOM 1516 C C . ALA A 1 197 ? -15.200 -6.896 8.807 1.00 97.75 197 ALA A C 1
ATOM 1518 O O . ALA A 1 197 ? -14.106 -7.128 8.295 1.00 97.75 197 ALA A O 1
ATOM 1519 N N . ASP A 1 198 ? -16.340 -6.928 8.113 1.00 97.69 198 ASP A N 1
ATOM 1520 C CA . ASP A 1 198 ? -16.422 -7.341 6.710 1.00 97.69 198 ASP A CA 1
ATOM 1521 C C . ASP A 1 198 ? -15.776 -6.292 5.801 1.00 97.69 198 ASP A C 1
ATOM 1523 O O . ASP A 1 198 ? -14.954 -6.620 4.944 1.00 97.69 198 ASP A O 1
ATOM 1527 N N . GLN A 1 199 ? -16.076 -5.012 6.044 1.00 97.31 199 GLN A N 1
ATOM 1528 C CA . GLN A 1 199 ? -15.476 -3.897 5.306 1.00 97.31 199 GLN A CA 1
ATOM 1529 C C . GLN A 1 199 ? -13.956 -3.827 5.530 1.00 97.31 199 GLN A C 1
ATOM 1531 O O . GLN A 1 199 ? -13.181 -3.630 4.592 1.00 97.31 199 GLN A O 1
ATOM 1536 N N . LEU A 1 200 ? -13.516 -4.028 6.777 1.00 97.50 200 LEU A N 1
ATOM 1537 C CA . LEU A 1 200 ? -12.102 -4.066 7.132 1.00 97.50 200 LEU A CA 1
ATOM 1538 C C . LEU A 1 200 ? -11.391 -5.268 6.498 1.00 97.50 200 LEU A C 1
ATOM 1540 O O . LEU A 1 200 ? -10.249 -5.129 6.067 1.00 97.50 200 LEU A O 1
ATOM 1544 N N . SER A 1 201 ? -12.052 -6.425 6.426 1.00 97.50 201 SER A N 1
ATOM 1545 C CA . SER A 1 201 ? -11.521 -7.631 5.785 1.00 97.50 201 SER A CA 1
ATOM 1546 C C . SER A 1 201 ? -11.289 -7.432 4.289 1.00 97.50 201 SER A C 1
ATOM 1548 O O . SER A 1 201 ? -10.199 -7.726 3.791 1.00 97.50 201 SER A O 1
ATOM 1550 N N . GLU A 1 202 ? -12.273 -6.864 3.588 1.00 96.06 202 GLU A N 1
ATOM 1551 C CA . GLU A 1 202 ? -12.169 -6.539 2.164 1.00 96.06 202 GLU A CA 1
ATOM 1552 C C . GLU A 1 202 ? -10.998 -5.583 1.903 1.00 96.06 202 GLU A C 1
ATOM 1554 O O . GLU A 1 202 ? -10.126 -5.857 1.071 1.00 96.06 202 GLU A O 1
ATOM 1559 N N . PHE A 1 203 ? -10.919 -4.500 2.682 1.00 96.81 203 PHE A N 1
ATOM 1560 C CA . PHE A 1 203 ? -9.825 -3.541 2.580 1.00 96.81 203 PHE A CA 1
ATOM 1561 C C . PHE A 1 203 ? -8.458 -4.173 2.883 1.00 96.81 203 PHE A C 1
ATOM 1563 O O . PHE A 1 203 ? -7.513 -3.994 2.113 1.00 96.81 203 PHE A O 1
ATOM 1570 N N . ALA A 1 204 ? -8.334 -4.908 3.992 1.00 97.25 204 ALA A N 1
ATOM 1571 C CA . ALA A 1 204 ? -7.072 -5.506 4.417 1.00 97.25 204 ALA A CA 1
ATOM 1572 C C . ALA A 1 204 ? -6.552 -6.520 3.392 1.00 97.25 204 ALA A C 1
ATOM 1574 O O . ALA A 1 204 ? -5.350 -6.558 3.135 1.00 97.25 204 ALA A O 1
ATOM 1575 N N . THR A 1 205 ? -7.451 -7.279 2.762 1.00 96.38 205 THR A N 1
ATOM 1576 C CA . THR A 1 205 ? -7.114 -8.215 1.684 1.00 96.38 205 THR A CA 1
ATOM 1577 C C . THR A 1 205 ? -6.558 -7.475 0.470 1.00 96.38 205 THR A C 1
ATOM 1579 O O . THR A 1 205 ? -5.429 -7.735 0.050 1.00 96.38 205 THR A O 1
ATOM 1582 N N . ALA A 1 206 ? -7.283 -6.474 -0.036 1.00 95.19 206 ALA A N 1
ATOM 1583 C CA . ALA A 1 206 ? -6.830 -5.682 -1.178 1.00 95.19 206 ALA A CA 1
ATOM 1584 C C . ALA A 1 206 ? -5.510 -4.931 -0.894 1.00 95.19 206 ALA A C 1
ATOM 1586 O O . ALA A 1 206 ? -4.651 -4.807 -1.774 1.00 95.19 206 ALA A O 1
ATOM 1587 N N . ALA A 1 207 ? -5.310 -4.460 0.342 1.00 95.50 207 ALA A N 1
ATOM 1588 C CA . ALA A 1 207 ? -4.076 -3.804 0.773 1.00 95.50 207 ALA A CA 1
ATOM 1589 C C . ALA A 1 207 ? -2.902 -4.781 0.851 1.00 95.50 207 ALA A C 1
ATOM 1591 O O . ALA A 1 207 ? -1.814 -4.467 0.368 1.00 95.50 207 ALA A O 1
ATOM 1592 N N . ALA A 1 208 ? -3.113 -5.970 1.413 1.00 95.00 208 ALA A N 1
ATOM 1593 C CA . ALA A 1 208 ? -2.086 -6.998 1.511 1.00 95.00 208 ALA A CA 1
ATOM 1594 C C . ALA A 1 208 ? -1.612 -7.464 0.124 1.00 95.00 208 ALA A C 1
ATOM 1596 O O . ALA A 1 208 ? -0.406 -7.531 -0.122 1.00 95.00 208 ALA A O 1
ATOM 1597 N N . GLU A 1 209 ? -2.535 -7.671 -0.818 1.00 94.00 209 GLU A N 1
ATOM 1598 C CA . GLU A 1 209 ? -2.203 -7.987 -2.210 1.00 94.00 209 GLU A CA 1
ATOM 1599 C C . GLU A 1 209 ? -1.436 -6.857 -2.905 1.00 94.00 209 GLU A C 1
ATOM 1601 O O . GLU A 1 209 ? -0.474 -7.096 -3.643 1.00 94.00 209 GLU A O 1
ATOM 1606 N N . PHE A 1 210 ? -1.851 -5.607 -2.676 1.00 93.69 210 PHE A N 1
ATOM 1607 C CA . PHE A 1 210 ? -1.136 -4.442 -3.183 1.00 93.69 210 PHE A CA 1
ATOM 1608 C C . PHE A 1 210 ? 0.302 -4.404 -2.653 1.00 93.69 210 PHE A C 1
ATOM 1610 O O . PHE A 1 210 ? 1.236 -4.259 -3.444 1.00 93.69 210 PHE A O 1
ATOM 1617 N N . PHE A 1 211 ? 0.504 -4.601 -1.348 1.00 94.19 211 PHE A N 1
ATOM 1618 C CA . PHE A 1 211 ? 1.836 -4.604 -0.745 1.00 94.19 211 PHE A CA 1
ATOM 1619 C C . PHE A 1 211 ? 2.697 -5.792 -1.181 1.00 94.19 211 PHE A C 1
ATOM 1621 O O . PHE A 1 211 ? 3.914 -5.636 -1.305 1.00 94.19 211 PHE A O 1
ATOM 1628 N N . ALA A 1 212 ? 2.100 -6.952 -1.461 1.00 92.38 212 ALA A N 1
ATOM 1629 C CA . ALA A 1 212 ? 2.819 -8.097 -2.013 1.00 92.38 212 ALA A CA 1
ATOM 1630 C C . ALA A 1 212 ? 3.409 -7.768 -3.394 1.00 92.38 212 ALA A C 1
ATOM 1632 O O . ALA A 1 212 ? 4.604 -7.972 -3.617 1.00 92.38 212 ALA A O 1
ATOM 1633 N N . ARG A 1 213 ? 2.609 -7.167 -4.288 1.00 90.88 213 ARG A N 1
ATOM 1634 C CA . ARG A 1 213 ? 3.081 -6.702 -5.607 1.00 90.88 213 ARG A CA 1
ATOM 1635 C C . ARG A 1 213 ? 4.133 -5.601 -5.480 1.00 90.88 213 ARG A C 1
ATOM 1637 O O . ARG A 1 213 ? 5.179 -5.669 -6.115 1.00 90.88 213 ARG A O 1
ATOM 1644 N N . LEU A 1 214 ? 3.889 -4.627 -4.604 1.00 90.38 214 LEU A N 1
ATOM 1645 C CA . LEU A 1 214 ? 4.809 -3.514 -4.371 1.00 90.38 214 LEU A CA 1
ATOM 1646 C C . LEU A 1 214 ? 6.177 -3.985 -3.852 1.00 90.38 214 LEU A C 1
ATOM 1648 O O . LEU A 1 214 ? 7.209 -3.440 -4.234 1.00 90.38 214 LEU A O 1
ATOM 1652 N N . SER A 1 215 ? 6.197 -5.013 -3.000 1.00 90.12 215 SER A N 1
ATOM 1653 C CA . SER A 1 215 ? 7.439 -5.578 -2.458 1.00 90.12 215 SER A CA 1
ATOM 1654 C C . SER A 1 215 ? 8.310 -6.202 -3.552 1.00 90.12 215 SER A C 1
ATOM 1656 O O . SER A 1 215 ? 9.526 -6.012 -3.533 1.00 90.12 215 SER A O 1
ATOM 1658 N N . GLN A 1 216 ? 7.698 -6.883 -4.530 1.00 86.50 216 GLN A N 1
ATOM 1659 C CA . GLN A 1 216 ? 8.403 -7.420 -5.701 1.00 86.50 216 GLN A CA 1
ATOM 1660 C C . GLN A 1 216 ? 9.020 -6.291 -6.539 1.00 86.50 216 GLN A C 1
ATOM 1662 O O . GLN A 1 216 ? 10.197 -6.349 -6.903 1.00 86.50 216 GLN A O 1
ATOM 1667 N N . ASP A 1 217 ? 8.246 -5.231 -6.782 1.00 87.94 217 ASP A N 1
ATOM 1668 C CA . ASP A 1 217 ? 8.686 -4.086 -7.579 1.00 87.94 217 ASP A CA 1
ATOM 1669 C C . ASP A 1 217 ? 9.847 -3.332 -6.889 1.00 87.94 217 ASP A C 1
ATOM 1671 O O . ASP A 1 217 ? 10.842 -2.989 -7.530 1.00 87.94 217 ASP A O 1
ATOM 1675 N N . TYR A 1 218 ? 9.801 -3.147 -5.563 1.00 85.69 218 TYR A N 1
ATOM 1676 C CA . TYR A 1 218 ? 10.885 -2.499 -4.809 1.00 85.69 218 TYR A CA 1
ATOM 1677 C C . TYR A 1 218 ? 12.188 -3.297 -4.777 1.00 85.69 218 TYR A C 1
ATOM 1679 O O . TYR A 1 218 ? 13.271 -2.710 -4.859 1.00 85.69 218 TYR A O 1
ATOM 1687 N N . VAL A 1 219 ? 12.120 -4.626 -4.673 1.00 83.06 219 VAL A N 1
ATOM 1688 C CA . VAL A 1 219 ? 13.330 -5.456 -4.737 1.00 83.06 219 VAL A CA 1
ATOM 1689 C C . VAL A 1 219 ? 13.979 -5.357 -6.114 1.00 83.06 219 VAL A C 1
ATOM 1691 O O . VAL A 1 219 ? 15.208 -5.334 -6.197 1.00 83.06 219 VAL A O 1
ATOM 1694 N N . ALA A 1 220 ? 13.194 -5.225 -7.184 1.00 81.38 220 ALA A N 1
ATOM 1695 C CA . ALA A 1 220 ? 13.742 -4.951 -8.506 1.00 81.38 220 ALA A CA 1
ATOM 1696 C C . ALA A 1 220 ? 14.387 -3.553 -8.588 1.00 81.38 220 ALA A C 1
ATOM 1698 O O . ALA A 1 220 ? 15.475 -3.407 -9.147 1.00 81.38 220 ALA A O 1
ATOM 1699 N N . LEU A 1 221 ? 13.772 -2.544 -7.965 1.00 80.88 221 LEU A N 1
ATOM 1700 C CA . LEU A 1 221 ? 14.267 -1.163 -7.964 1.00 80.88 221 LEU A CA 1
ATOM 1701 C C . LEU A 1 221 ? 15.566 -0.951 -7.193 1.00 80.88 221 LEU A C 1
ATOM 1703 O O . LEU A 1 221 ? 16.314 -0.040 -7.543 1.00 80.88 221 LEU A O 1
ATOM 1707 N N . ARG A 1 222 ? 15.884 -1.788 -6.197 1.00 80.75 222 ARG A N 1
ATOM 1708 C CA . ARG A 1 222 ? 17.142 -1.683 -5.429 1.00 80.75 222 ARG A CA 1
ATOM 1709 C C . ARG A 1 222 ? 18.402 -1.789 -6.305 1.00 80.75 222 ARG A C 1
ATOM 1711 O O . ARG A 1 222 ? 19.495 -1.463 -5.854 1.00 80.75 222 ARG A O 1
ATOM 1718 N N . TRP A 1 223 ? 18.253 -2.324 -7.516 1.00 72.62 223 TRP A N 1
ATOM 1719 C CA . TRP A 1 223 ? 19.315 -2.465 -8.510 1.00 72.62 223 TRP A CA 1
ATOM 1720 C C . TRP A 1 223 ? 19.388 -1.283 -9.480 1.00 72.62 223 TRP A C 1
ATOM 1722 O O . TRP A 1 223 ? 20.273 -1.249 -10.331 1.00 72.62 223 TRP A O 1
ATOM 1732 N N . SER A 1 224 ? 18.462 -0.333 -9.369 1.00 75.00 224 SER A N 1
ATOM 1733 C CA . SER A 1 224 ? 18.536 0.954 -10.051 1.00 75.00 224 SER A CA 1
ATOM 1734 C C . SER A 1 224 ? 19.251 1.977 -9.165 1.00 75.00 224 SER A C 1
ATOM 1736 O O . SER A 1 224 ? 19.377 1.797 -7.953 1.00 75.00 224 SER A O 1
ATOM 1738 N N . THR A 1 225 ? 19.715 3.071 -9.763 1.00 80.25 225 THR A N 1
ATOM 1739 C CA . THR A 1 225 ? 20.313 4.191 -9.018 1.00 80.25 225 THR A CA 1
ATOM 1740 C C . THR A 1 225 ? 19.266 5.102 -8.365 1.00 80.25 225 THR A C 1
ATOM 1742 O O . THR A 1 225 ? 19.622 6.076 -7.701 1.00 80.25 225 THR A O 1
ATOM 1745 N N . VAL A 1 226 ? 17.976 4.796 -8.536 1.00 79.62 226 VAL A N 1
ATOM 1746 C CA . VAL A 1 226 ? 16.868 5.654 -8.114 1.00 79.62 226 VAL A CA 1
ATOM 1747 C C . VAL A 1 226 ? 16.582 5.468 -6.633 1.00 79.62 226 VAL A C 1
ATOM 1749 O O . VAL A 1 226 ? 16.442 4.347 -6.137 1.00 79.62 226 VAL A O 1
ATOM 1752 N N . SER A 1 227 ? 16.478 6.582 -5.909 1.00 82.00 227 SER A N 1
ATOM 1753 C CA . SER A 1 227 ? 16.105 6.534 -4.503 1.00 82.00 227 SER A CA 1
ATOM 1754 C C . SER A 1 227 ? 14.614 6.209 -4.358 1.00 82.00 227 SER A C 1
ATOM 1756 O O . SER A 1 227 ? 13.768 6.680 -5.117 1.00 82.00 227 SER A O 1
ATOM 1758 N N . ILE A 1 228 ? 14.264 5.423 -3.335 1.00 79.88 228 ILE A N 1
ATOM 1759 C CA . ILE A 1 228 ? 12.856 5.137 -3.002 1.00 79.88 228 ILE A CA 1
ATOM 1760 C C . ILE A 1 228 ? 12.090 6.441 -2.714 1.00 79.88 228 ILE A C 1
ATOM 1762 O O . ILE A 1 228 ? 10.900 6.534 -3.005 1.00 79.88 228 ILE A O 1
ATOM 1766 N N . GLY A 1 229 ? 12.774 7.456 -2.172 1.00 80.31 229 GLY A N 1
ATOM 1767 C CA . GLY A 1 229 ? 12.199 8.780 -1.946 1.00 80.31 229 GLY A CA 1
ATOM 1768 C C . GLY A 1 229 ? 11.722 9.429 -3.244 1.00 80.31 229 GLY A C 1
ATOM 1769 O O . GLY A 1 229 ? 10.572 9.848 -3.310 1.00 80.31 229 GLY A O 1
ATOM 1770 N N . ASP A 1 230 ? 12.555 9.427 -4.285 1.00 81.00 230 ASP A N 1
ATOM 1771 C CA . ASP A 1 230 ? 12.226 10.026 -5.588 1.00 81.00 230 ASP A CA 1
ATOM 1772 C C . ASP A 1 230 ? 11.119 9.261 -6.320 1.00 81.00 230 ASP A C 1
ATOM 1774 O O . ASP A 1 230 ? 10.323 9.844 -7.052 1.00 81.00 230 ASP A O 1
ATOM 1778 N N . LEU A 1 231 ? 11.041 7.945 -6.114 1.00 80.81 231 LEU A N 1
ATOM 1779 C CA . LEU A 1 231 ? 9.978 7.123 -6.685 1.00 80.81 231 LEU A CA 1
ATOM 1780 C C . LEU A 1 231 ? 8.610 7.434 -6.066 1.00 80.81 231 LEU A C 1
ATOM 1782 O O . LEU A 1 231 ? 7.595 7.408 -6.765 1.00 80.81 231 LEU A O 1
ATOM 1786 N N . LEU A 1 232 ? 8.587 7.681 -4.753 1.00 81.88 232 LEU A N 1
ATOM 1787 C CA . LEU A 1 232 ? 7.363 7.912 -3.985 1.00 81.88 232 LEU A CA 1
ATOM 1788 C C . LEU A 1 232 ? 6.963 9.379 -3.897 1.00 81.88 232 LEU A C 1
ATOM 1790 O O . LEU A 1 232 ? 5.811 9.657 -3.557 1.00 81.88 232 LEU A O 1
ATOM 1794 N N . ALA A 1 233 ? 7.888 10.292 -4.181 1.00 82.50 233 ALA A N 1
ATOM 1795 C CA . ALA A 1 233 ? 7.616 11.710 -4.298 1.00 82.50 233 ALA A CA 1
ATOM 1796 C C . ALA A 1 233 ? 6.896 11.981 -5.630 1.00 82.50 233 ALA A C 1
ATOM 1798 O O . ALA A 1 233 ? 7.460 11.749 -6.703 1.00 82.50 233 ALA A O 1
ATOM 1799 N N . PRO A 1 234 ? 5.644 12.454 -5.597 1.00 80.56 234 PRO A N 1
ATOM 1800 C CA . PRO A 1 234 ? 4.937 12.799 -6.816 1.00 80.56 234 PRO A CA 1
ATOM 1801 C C . PRO A 1 234 ? 5.522 14.090 -7.429 1.00 80.56 234 PRO A C 1
ATOM 1803 O O . PRO A 1 234 ? 5.950 14.984 -6.691 1.00 80.56 234 PRO A O 1
ATOM 1806 N N . PRO A 1 235 ? 5.542 14.228 -8.772 1.00 78.62 235 PRO A N 1
ATOM 1807 C CA . PRO A 1 235 ? 6.167 15.374 -9.447 1.00 78.62 235 PRO A CA 1
ATOM 1808 C C . PRO A 1 235 ? 5.494 16.721 -9.161 1.00 78.62 235 PRO A C 1
ATOM 1810 O O . PRO A 1 235 ? 6.116 17.768 -9.305 1.00 78.62 235 PRO A O 1
ATOM 1813 N N . ASP A 1 236 ? 4.216 16.694 -8.790 1.00 84.69 236 ASP A N 1
ATOM 1814 C CA . ASP A 1 236 ? 3.383 17.869 -8.527 1.00 84.69 236 ASP A CA 1
ATOM 1815 C C . ASP A 1 236 ? 3.496 18.391 -7.083 1.00 84.69 236 ASP A C 1
ATOM 1817 O O . ASP A 1 236 ? 2.847 19.373 -6.727 1.00 84.69 236 ASP A O 1
ATOM 1821 N N . GLY A 1 237 ? 4.319 17.750 -6.242 1.00 85.44 237 GLY A N 1
ATOM 1822 C CA . GLY A 1 237 ? 4.492 18.121 -4.838 1.00 85.44 237 GLY A CA 1
ATOM 1823 C C . GLY A 1 237 ? 3.333 17.708 -3.926 1.00 85.44 237 GLY A C 1
ATOM 1824 O O . GLY A 1 237 ? 3.301 18.120 -2.762 1.00 85.44 237 GLY A O 1
ATOM 1825 N N . SER A 1 238 ? 2.388 16.899 -4.416 1.00 86.25 238 SER A N 1
ATOM 1826 C CA . SER A 1 238 ? 1.357 16.295 -3.576 1.00 86.25 238 SER A CA 1
ATOM 1827 C C . SER A 1 238 ? 1.977 15.369 -2.510 1.00 86.25 238 SER A C 1
ATOM 1829 O O . SER A 1 238 ? 3.160 15.016 -2.574 1.00 86.25 238 SER A O 1
ATOM 1831 N N . PRO A 1 239 ? 1.240 15.006 -1.443 1.00 87.12 239 PRO A N 1
ATOM 1832 C CA . PRO A 1 239 ? 1.797 14.129 -0.422 1.00 87.12 239 PRO A CA 1
ATOM 1833 C C . PRO A 1 239 ? 2.231 12.775 -1.016 1.00 87.12 239 PRO A C 1
ATOM 1835 O O . PRO A 1 239 ? 1.513 12.227 -1.854 1.00 87.12 239 PRO A O 1
ATOM 1838 N N . PRO A 1 240 ? 3.351 12.184 -0.559 1.00 87.00 240 PRO A N 1
ATOM 1839 C CA . PRO A 1 240 ? 3.776 10.865 -1.019 1.00 87.00 240 PRO A CA 1
ATOM 1840 C C . PRO A 1 240 ? 2.694 9.799 -0.825 1.00 87.00 240 PRO A C 1
ATOM 1842 O O . PRO A 1 240 ? 1.946 9.836 0.157 1.00 87.00 240 PRO A O 1
ATOM 1845 N N . ALA A 1 241 ? 2.659 8.797 -1.708 1.00 86.12 241 ALA A N 1
ATOM 1846 C CA . ALA A 1 241 ? 1.633 7.749 -1.693 1.00 86.12 241 ALA A CA 1
ATOM 1847 C C . ALA A 1 241 ? 1.421 7.072 -0.314 1.00 86.12 241 ALA A C 1
ATOM 1849 O O . ALA A 1 241 ? 0.262 6.880 0.066 1.00 86.12 241 ALA A O 1
ATOM 1850 N N . PRO A 1 242 ? 2.464 6.773 0.497 1.00 89.31 242 PRO A N 1
ATOM 1851 C CA . PRO A 1 242 ? 2.261 6.249 1.852 1.00 89.31 242 PRO A CA 1
ATOM 1852 C C . PRO A 1 242 ? 1.499 7.211 2.775 1.00 89.31 242 PRO A C 1
ATOM 1854 O O . PRO A 1 242 ? 0.628 6.787 3.533 1.00 89.31 242 PRO A O 1
ATOM 1857 N N . VAL A 1 243 ? 1.788 8.514 2.686 1.00 91.69 243 VAL A N 1
ATOM 1858 C CA . VAL A 1 243 ? 1.111 9.553 3.477 1.00 91.69 243 VAL A CA 1
ATOM 1859 C C . VAL A 1 243 ? -0.350 9.677 3.047 1.00 91.69 243 VAL A C 1
ATOM 1861 O O . VAL A 1 243 ? -1.232 9.762 3.902 1.00 91.69 243 VAL A O 1
ATOM 1864 N N . LEU A 1 244 ? -0.623 9.632 1.738 1.00 91.06 244 LEU A N 1
ATOM 1865 C CA . LEU A 1 244 ? -1.992 9.613 1.214 1.00 91.06 244 LEU A CA 1
ATOM 1866 C C . LEU A 1 244 ? -2.769 8.386 1.699 1.00 91.06 244 LEU A C 1
ATOM 1868 O O . LEU A 1 244 ? -3.918 8.529 2.111 1.00 91.06 244 LEU A O 1
ATOM 1872 N N . GLY A 1 245 ? -2.147 7.204 1.713 1.00 92.12 245 GLY A N 1
ATOM 1873 C CA . GLY A 1 245 ? -2.776 5.979 2.209 1.00 92.12 245 GLY A CA 1
ATOM 1874 C C . GLY A 1 245 ? -3.186 6.067 3.677 1.00 92.12 245 GLY A C 1
ATOM 1875 O O . GLY A 1 245 ? -4.331 5.767 4.014 1.00 92.12 245 GLY A O 1
ATOM 1876 N N . ILE A 1 246 ? -2.286 6.557 4.538 1.00 95.38 246 ILE A N 1
ATOM 1877 C CA . ILE A 1 246 ? -2.566 6.758 5.969 1.00 95.38 246 ILE A CA 1
ATOM 1878 C C . ILE A 1 246 ? -3.728 7.735 6.155 1.00 95.38 246 ILE A C 1
ATOM 1880 O O . ILE A 1 246 ? -4.683 7.419 6.861 1.00 95.38 246 ILE A O 1
ATOM 1884 N N . ARG A 1 247 ? -3.686 8.897 5.490 1.00 95.12 247 ARG A N 1
ATOM 1885 C CA . ARG A 1 247 ? -4.740 9.919 5.599 1.00 95.12 247 ARG A CA 1
ATOM 1886 C C . ARG A 1 247 ? -6.089 9.420 5.095 1.00 95.12 247 ARG A C 1
ATO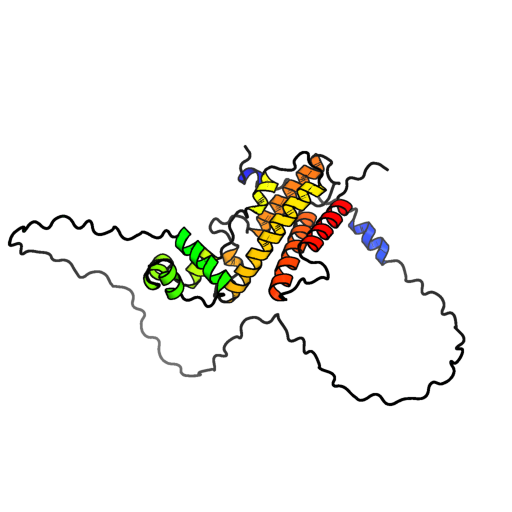M 1888 O O . ARG A 1 247 ? -7.108 9.669 5.732 1.00 95.12 247 ARG A O 1
ATOM 1895 N N . THR A 1 248 ? -6.097 8.687 3.984 1.00 95.25 248 THR A N 1
ATOM 1896 C CA . THR A 1 248 ? -7.331 8.151 3.393 1.00 95.25 248 THR A CA 1
ATOM 1897 C C . THR A 1 248 ? -7.993 7.142 4.330 1.00 95.25 248 THR A C 1
ATOM 1899 O O . THR A 1 248 ? -9.199 7.218 4.572 1.00 95.25 248 THR A O 1
ATOM 1902 N N . LEU A 1 249 ? -7.206 6.234 4.915 1.00 97.25 249 LEU A N 1
ATOM 1903 C CA . LEU A 1 249 ? -7.701 5.259 5.884 1.00 97.25 249 LEU A CA 1
ATOM 1904 C C . LEU A 1 249 ? -8.125 5.913 7.203 1.00 97.25 249 LEU A C 1
ATOM 1906 O O . LEU A 1 249 ? -9.180 5.573 7.729 1.00 97.25 249 LEU A O 1
ATOM 1910 N N . ALA A 1 250 ? -7.367 6.889 7.707 1.00 97.62 250 ALA A N 1
ATOM 1911 C CA . ALA A 1 250 ? -7.739 7.645 8.901 1.00 97.62 250 ALA A CA 1
ATOM 1912 C C . ALA A 1 250 ? -9.073 8.387 8.711 1.00 97.62 250 ALA A C 1
ATOM 1914 O O . ALA A 1 250 ? -9.946 8.319 9.572 1.00 97.62 250 ALA A O 1
ATOM 1915 N N . ALA A 1 251 ? -9.282 9.020 7.552 1.00 97.06 251 ALA A N 1
ATOM 1916 C CA . ALA A 1 251 ? -10.548 9.673 7.225 1.00 97.06 251 ALA A CA 1
ATOM 1917 C C . ALA A 1 251 ? -11.719 8.674 7.150 1.00 97.06 251 ALA A C 1
ATOM 1919 O O . ALA A 1 251 ? -12.825 8.979 7.601 1.00 97.06 251 ALA A O 1
ATOM 1920 N N . TRP A 1 252 ? -11.489 7.475 6.605 1.00 97.88 252 TRP A N 1
ATOM 1921 C CA . TRP A 1 252 ? -12.488 6.402 6.590 1.00 97.88 252 TRP A CA 1
ATOM 1922 C C . TRP A 1 252 ? -12.822 5.901 8.006 1.00 97.88 252 TRP A C 1
ATOM 1924 O O . TRP A 1 252 ? -14.001 5.782 8.344 1.00 97.88 252 TRP A O 1
ATOM 1934 N N . LEU A 1 253 ? -11.817 5.708 8.868 1.00 98.12 253 LEU A N 1
ATOM 1935 C CA . LEU A 1 253 ? -12.008 5.356 10.281 1.00 98.12 253 LEU A CA 1
ATOM 1936 C C . LEU A 1 253 ? -12.776 6.447 11.042 1.00 98.12 253 LEU A C 1
ATOM 1938 O O . LEU A 1 253 ? -13.686 6.131 11.804 1.00 98.12 253 LEU A O 1
ATOM 1942 N N . GLY A 1 254 ? -12.494 7.725 10.775 1.00 97.56 254 GLY A N 1
ATOM 1943 C CA . GLY A 1 254 ? -13.249 8.844 11.344 1.00 97.56 254 GLY A CA 1
ATOM 1944 C C . GLY A 1 254 ? -14.738 8.794 10.995 1.00 97.56 254 GLY A C 1
ATOM 1945 O O . GLY A 1 254 ? -15.587 8.981 11.868 1.00 97.56 254 GLY A O 1
ATOM 1946 N N . ARG A 1 255 ? -15.077 8.447 9.745 1.00 97.38 255 ARG A N 1
ATOM 1947 C CA . ARG A 1 255 ? -16.473 8.207 9.337 1.00 97.38 255 ARG A CA 1
ATOM 1948 C C . ARG A 1 255 ? -17.077 6.982 10.030 1.00 97.38 255 ARG A C 1
ATOM 1950 O O . ARG A 1 255 ? -18.249 7.017 10.393 1.00 97.38 255 ARG A O 1
ATOM 1957 N N . CYS A 1 256 ? -16.297 5.926 10.265 1.00 97.00 256 CYS A N 1
ATOM 1958 C CA . CYS A 1 256 ? -16.755 4.765 11.036 1.00 97.00 256 CYS A CA 1
ATOM 1959 C C . CYS A 1 256 ? -17.109 5.148 12.483 1.00 97.00 256 CYS A C 1
ATOM 1961 O O . CYS A 1 256 ? -18.156 4.732 12.978 1.00 97.00 256 CYS A O 1
ATOM 1963 N N . THR A 1 257 ? -16.295 5.984 13.141 1.00 97.44 257 THR A N 1
ATOM 1964 C CA . THR A 1 257 ? -16.595 6.515 14.483 1.00 97.44 257 THR A CA 1
ATOM 1965 C C . THR A 1 257 ? -17.868 7.364 14.479 1.00 97.44 257 THR A C 1
ATOM 1967 O O . THR A 1 257 ? -18.728 7.172 15.333 1.00 97.44 257 THR A O 1
ATOM 1970 N N . GLN A 1 258 ? -18.046 8.254 13.494 1.00 96.38 258 GLN A N 1
ATOM 1971 C CA . GLN A 1 258 ? -19.257 9.086 13.373 1.00 96.38 258 GLN A CA 1
ATOM 1972 C C . GLN A 1 258 ? -20.540 8.260 13.214 1.00 96.38 258 GLN A C 1
ATOM 1974 O O . GLN A 1 258 ? -21.599 8.665 13.685 1.00 96.38 258 GLN A O 1
ATOM 1979 N N . ARG A 1 259 ? -20.443 7.091 12.572 1.00 95.94 259 ARG A N 1
ATOM 1980 C CA . ARG A 1 259 ? -21.550 6.139 12.415 1.00 95.94 259 ARG A CA 1
ATOM 1981 C C . ARG A 1 259 ? -21.727 5.191 13.607 1.00 95.94 259 ARG A C 1
ATOM 1983 O O . ARG A 1 259 ? -22.613 4.346 13.565 1.00 95.94 259 ARG A O 1
ATOM 1990 N N . GLY A 1 260 ? -20.887 5.290 14.638 1.00 95.50 260 GLY A N 1
ATOM 1991 C CA . GLY A 1 260 ? -20.919 4.392 15.795 1.00 95.50 260 GLY A CA 1
ATOM 1992 C C . GLY A 1 260 ? -20.462 2.958 15.500 1.00 95.50 260 GLY A C 1
ATOM 1993 O O . GLY A 1 260 ? -20.733 2.066 16.295 1.00 95.50 260 GLY A O 1
ATOM 1994 N N . LEU A 1 261 ? -19.769 2.719 14.378 1.00 96.38 261 LEU A N 1
ATOM 1995 C CA . LEU A 1 261 ? -19.255 1.390 14.012 1.00 96.38 261 LEU A CA 1
ATOM 1996 C C . LEU A 1 261 ? -18.031 0.989 14.849 1.00 96.38 261 LEU A C 1
ATOM 1998 O O . LEU A 1 261 ? -17.788 -0.194 15.077 1.00 96.38 261 LEU A O 1
ATOM 2002 N N . ILE A 1 262 ? -17.260 1.981 15.297 1.00 97.56 262 ILE A N 1
ATOM 2003 C CA . ILE A 1 262 ? -16.079 1.816 16.147 1.00 97.56 262 ILE A CA 1
ATOM 2004 C C . ILE A 1 262 ? -16.067 2.884 17.243 1.00 97.56 262 ILE A C 1
ATOM 2006 O O . ILE A 1 262 ? -16.676 3.946 17.095 1.00 97.56 262 ILE A O 1
ATOM 2010 N N . ARG A 1 263 ? -15.344 2.627 18.335 1.00 97.44 263 ARG A N 1
ATOM 2011 C CA . ARG A 1 263 ? -15.121 3.615 19.402 1.00 97.44 263 ARG A CA 1
ATOM 2012 C C . ARG A 1 263 ? -14.250 4.788 18.933 1.00 97.44 263 ARG A C 1
ATOM 2014 O O . ARG A 1 263 ? -13.579 4.714 17.903 1.00 97.44 263 ARG A O 1
ATOM 2021 N N . ASP A 1 264 ? -14.234 5.859 19.722 1.00 97.31 264 ASP A N 1
ATOM 2022 C CA . ASP A 1 264 ? -13.349 7.002 19.488 1.00 97.31 264 ASP A CA 1
ATOM 2023 C C . ASP A 1 264 ? -11.882 6.631 19.775 1.00 97.31 264 ASP A C 1
ATOM 2025 O O . ASP A 1 264 ? -11.553 6.062 20.824 1.00 97.31 264 ASP A O 1
ATOM 2029 N N . VAL A 1 265 ? -11.005 6.903 18.807 1.00 97.38 265 VAL A N 1
ATOM 2030 C CA . VAL A 1 265 ? -9.583 6.529 18.803 1.00 97.38 265 VAL A CA 1
ATOM 2031 C C . VAL A 1 265 ? -8.767 7.558 18.025 1.00 97.38 265 VAL A C 1
ATOM 2033 O O . VAL A 1 265 ? -9.302 8.341 17.250 1.00 97.38 265 VAL A O 1
ATOM 2036 N N . ASP A 1 266 ? -7.445 7.509 18.172 1.00 98.19 266 ASP A N 1
ATOM 2037 C CA . ASP A 1 266 ? -6.533 8.205 17.263 1.00 98.19 266 ASP A CA 1
ATOM 2038 C C . ASP A 1 266 ? -6.516 7.490 15.897 1.00 98.19 266 ASP A C 1
ATOM 2040 O O . ASP A 1 266 ? -5.872 6.449 15.726 1.00 98.19 266 ASP A O 1
ATOM 2044 N N . HIS A 1 267 ? -7.281 8.014 14.934 1.00 98.06 267 HIS A N 1
ATOM 2045 C CA . HIS A 1 267 ? -7.473 7.384 13.622 1.00 98.06 267 HIS A CA 1
ATOM 2046 C C . HIS A 1 267 ? -6.185 7.303 12.799 1.00 98.06 267 HIS A C 1
ATOM 2048 O O . HIS A 1 267 ? -5.997 6.323 12.079 1.00 98.06 267 HIS A O 1
ATOM 2054 N N . GLU A 1 268 ? -5.288 8.287 12.912 1.00 98.06 268 GLU A N 1
ATOM 2055 C CA . GLU A 1 268 ? -4.012 8.280 12.187 1.00 98.06 268 GLU A CA 1
ATOM 2056 C C . GLU A 1 268 ? -3.076 7.202 12.734 1.00 98.06 268 GLU A C 1
ATOM 2058 O O . GLU A 1 268 ? -2.501 6.434 11.958 1.00 98.06 268 GLU A O 1
ATOM 2063 N N . ALA A 1 269 ? -2.970 7.083 14.061 1.00 98.19 269 ALA A N 1
ATOM 2064 C CA . ALA A 1 269 ? -2.163 6.042 14.691 1.00 98.19 269 ALA A CA 1
ATOM 2065 C C . ALA A 1 269 ? -2.675 4.632 14.347 1.00 98.19 269 ALA A C 1
ATOM 2067 O O . ALA A 1 269 ? -1.882 3.731 14.053 1.00 98.19 269 ALA A O 1
ATOM 2068 N N . VAL A 1 270 ? -3.999 4.438 14.341 1.00 98.50 270 VAL A N 1
ATOM 2069 C CA . VAL A 1 270 ? -4.629 3.166 13.954 1.00 98.50 270 VAL A CA 1
ATOM 2070 C C . VAL A 1 270 ? -4.373 2.852 12.480 1.00 98.50 270 VAL A C 1
ATOM 2072 O O . VAL A 1 270 ? -3.964 1.732 12.168 1.00 98.50 270 VAL A O 1
ATOM 2075 N N . ALA A 1 271 ? -4.553 3.829 11.585 1.00 98.19 271 ALA A N 1
ATOM 2076 C CA . ALA A 1 271 ? -4.300 3.669 10.156 1.00 98.19 271 ALA A CA 1
ATOM 2077 C C . ALA A 1 271 ? -2.835 3.307 9.867 1.00 98.19 271 ALA A C 1
ATOM 2079 O O . ALA A 1 271 ? -2.568 2.354 9.132 1.00 98.19 271 ALA A O 1
ATOM 2080 N N . LEU A 1 272 ? -1.888 4.024 10.482 1.00 98.12 272 LEU A N 1
ATOM 2081 C CA . LEU A 1 272 ? -0.457 3.752 10.356 1.00 98.12 272 LEU A CA 1
ATOM 2082 C C . LEU A 1 272 ? -0.106 2.345 10.854 1.00 98.12 272 LEU A C 1
ATOM 2084 O O . LEU A 1 272 ? 0.614 1.618 10.170 1.00 98.12 272 LEU A O 1
ATOM 2088 N N . GLY A 1 273 ? -0.626 1.944 12.017 1.00 98.44 273 GLY A N 1
ATOM 2089 C CA . GLY A 1 273 ? -0.390 0.610 12.567 1.00 98.44 273 GLY A CA 1
ATOM 2090 C C . GLY A 1 273 ? -0.931 -0.501 11.663 1.00 98.44 273 GLY A C 1
ATOM 2091 O O . GLY A 1 273 ? -0.220 -1.469 11.388 1.00 98.44 273 GLY A O 1
ATOM 2092 N N . LEU A 1 274 ? -2.159 -0.341 11.158 1.00 98.38 274 LEU A N 1
ATOM 2093 C CA . LEU A 1 274 ? -2.808 -1.337 10.308 1.00 98.38 274 LEU A CA 1
ATOM 2094 C C . LEU A 1 274 ? -2.053 -1.497 8.985 1.00 98.38 274 LEU A C 1
ATOM 2096 O O . LEU A 1 274 ? -1.623 -2.604 8.659 1.00 98.38 274 LEU A O 1
ATOM 2100 N N . LEU A 1 275 ? -1.813 -0.398 8.263 1.00 97.31 275 LEU A N 1
ATOM 2101 C CA . LEU A 1 275 ? -1.057 -0.425 7.007 1.00 97.31 275 LEU A CA 1
ATOM 2102 C C . LEU A 1 275 ? 0.364 -0.959 7.212 1.00 97.31 275 LEU A C 1
ATOM 2104 O O . LEU A 1 275 ? 0.820 -1.795 6.434 1.00 97.31 275 LEU A O 1
ATOM 2108 N N . GLY A 1 276 ? 1.038 -0.527 8.281 1.00 97.25 276 GLY A N 1
ATOM 2109 C CA . GLY A 1 276 ? 2.381 -0.985 8.620 1.00 97.25 276 GLY A CA 1
ATOM 2110 C C . GLY A 1 276 ? 2.444 -2.493 8.862 1.00 97.25 276 GLY A C 1
ATOM 2111 O O . GLY A 1 276 ? 3.363 -3.148 8.373 1.00 97.25 276 GLY A O 1
ATOM 2112 N N . SER A 1 277 ? 1.453 -3.066 9.555 1.00 98.00 277 SER A N 1
ATOM 2113 C CA . SER A 1 277 ? 1.395 -4.514 9.803 1.00 98.00 277 SER A CA 1
ATOM 2114 C C . SER A 1 277 ? 1.278 -5.326 8.506 1.00 98.00 277 SER A C 1
ATOM 2116 O O . SER A 1 277 ? 2.054 -6.260 8.290 1.00 98.00 277 SER A O 1
ATOM 2118 N N . LEU A 1 278 ? 0.390 -4.913 7.594 1.00 97.50 278 LEU A N 1
ATOM 2119 C CA . LEU A 1 278 ? 0.192 -5.564 6.297 1.00 97.50 278 LEU A CA 1
ATOM 2120 C C . LEU A 1 278 ? 1.431 -5.422 5.403 1.00 97.50 278 LEU A C 1
ATOM 2122 O O . LEU A 1 278 ? 1.885 -6.400 4.806 1.00 97.50 278 LEU A O 1
ATOM 2126 N N . GLN A 1 279 ? 2.019 -4.223 5.355 1.00 95.69 279 GLN A N 1
ATOM 2127 C CA . GLN A 1 279 ? 3.206 -3.945 4.552 1.00 95.69 279 GLN A CA 1
ATOM 2128 C C . GLN A 1 279 ? 4.421 -4.750 5.026 1.00 95.69 279 GLN A C 1
ATOM 2130 O O . GLN A 1 279 ? 5.103 -5.366 4.209 1.00 95.69 279 GLN A O 1
ATOM 2135 N N . VAL A 1 280 ? 4.704 -4.761 6.333 1.00 96.12 280 VAL A N 1
ATOM 2136 C CA . VAL A 1 280 ? 5.851 -5.497 6.891 1.00 96.12 280 VAL A CA 1
ATOM 2137 C C . VAL A 1 280 ? 5.686 -6.996 6.672 1.00 96.12 280 VAL A C 1
ATOM 2139 O O . VAL A 1 280 ? 6.656 -7.662 6.312 1.00 96.12 280 VAL A O 1
ATOM 2142 N N . HIS A 1 281 ? 4.474 -7.533 6.834 1.00 96.56 281 HIS A N 1
ATOM 2143 C CA . HIS A 1 281 ? 4.219 -8.941 6.554 1.00 96.56 281 HIS A CA 1
ATOM 2144 C C . HIS A 1 281 ? 4.477 -9.289 5.083 1.00 96.56 281 HIS A C 1
ATOM 2146 O O . HIS A 1 281 ? 5.182 -10.261 4.811 1.00 96.56 281 HIS A O 1
ATOM 2152 N N . ALA A 1 282 ? 3.968 -8.490 4.139 1.00 94.94 282 ALA A N 1
ATOM 2153 C CA . ALA A 1 282 ? 4.194 -8.701 2.709 1.00 94.94 282 ALA A CA 1
ATOM 2154 C C . ALA A 1 282 ? 5.684 -8.611 2.337 1.00 94.94 282 ALA A C 1
ATOM 2156 O O . ALA A 1 282 ? 6.213 -9.500 1.667 1.00 94.94 282 ALA A O 1
ATOM 2157 N N . LEU A 1 283 ? 6.379 -7.585 2.838 1.00 93.81 283 LEU A N 1
ATOM 2158 C CA . LEU A 1 283 ? 7.806 -7.383 2.596 1.00 93.81 283 LEU A CA 1
ATOM 2159 C C . LEU A 1 283 ? 8.638 -8.550 3.131 1.00 93.81 283 LEU A C 1
ATOM 2161 O O . LEU A 1 283 ? 9.460 -9.104 2.405 1.00 93.81 283 LEU A O 1
ATOM 2165 N N . LEU A 1 284 ? 8.435 -8.934 4.395 1.00 95.50 284 LEU A N 1
ATOM 2166 C CA . LEU A 1 284 ? 9.188 -10.032 4.997 1.00 95.50 284 LEU A CA 1
ATOM 2167 C C . LEU A 1 284 ? 8.862 -11.368 4.334 1.00 95.50 284 LEU A C 1
ATOM 2169 O O . LEU A 1 284 ? 9.775 -12.165 4.147 1.00 95.50 284 LEU A O 1
ATOM 2173 N N . SER A 1 285 ? 7.607 -11.592 3.933 1.00 94.62 285 SER A N 1
ATOM 2174 C CA . SER A 1 285 ? 7.231 -12.804 3.199 1.00 94.62 285 SER A CA 1
ATOM 2175 C C . SER A 1 285 ? 7.998 -12.922 1.888 1.00 94.62 285 SER A C 1
ATOM 2177 O O . SER A 1 285 ? 8.519 -13.987 1.571 1.00 94.62 285 SER A O 1
ATOM 2179 N N . HIS A 1 286 ? 8.122 -11.809 1.160 1.00 91.44 286 HIS A N 1
ATOM 2180 C CA . HIS A 1 286 ? 8.874 -11.763 -0.086 1.00 91.44 286 HIS A CA 1
ATOM 2181 C C . HIS A 1 286 ? 10.384 -11.939 0.133 1.00 91.44 286 HIS A C 1
ATOM 2183 O O . HIS A 1 286 ? 11.021 -12.720 -0.564 1.00 91.44 286 HIS A O 1
ATOM 2189 N N . VAL A 1 287 ? 10.964 -11.246 1.117 1.00 91.31 287 VAL A N 1
ATOM 2190 C CA . VAL A 1 287 ? 12.410 -11.306 1.398 1.00 91.31 287 VAL A CA 1
ATOM 2191 C C . VAL A 1 287 ? 12.843 -12.679 1.916 1.00 91.31 287 VAL A C 1
ATOM 2193 O O . VAL A 1 287 ? 13.944 -13.128 1.606 1.00 91.31 287 VAL A O 1
ATOM 2196 N N . LEU A 1 288 ? 12.011 -13.331 2.729 1.00 93.88 288 LEU A N 1
ATOM 2197 C CA . LEU A 1 288 ? 12.325 -14.624 3.338 1.00 93.88 288 LEU A CA 1
ATOM 2198 C C . LEU A 1 288 ? 11.900 -15.819 2.477 1.00 93.88 288 LEU A C 1
ATOM 2200 O O . LEU A 1 288 ? 12.207 -16.946 2.862 1.00 93.88 288 LEU A O 1
ATOM 2204 N N . ASP A 1 289 ? 11.184 -15.576 1.375 1.00 93.50 289 ASP A N 1
ATOM 2205 C CA . ASP A 1 289 ? 10.525 -16.600 0.551 1.00 93.50 289 ASP A CA 1
ATOM 2206 C C . ASP A 1 289 ? 9.633 -17.554 1.377 1.00 93.50 289 ASP A C 1
ATOM 2208 O O . ASP A 1 289 ? 9.512 -18.749 1.119 1.00 93.50 289 ASP A O 1
ATOM 2212 N N . ARG A 1 290 ? 9.054 -17.024 2.462 1.00 94.81 290 ARG A N 1
ATOM 2213 C CA . ARG A 1 290 ? 8.141 -17.715 3.387 1.00 94.81 290 ARG A CA 1
ATOM 2214 C C . ARG A 1 290 ? 7.481 -16.710 4.331 1.00 94.81 290 ARG A C 1
ATOM 2216 O O . ARG A 1 290 ? 8.104 -15.690 4.634 1.00 94.81 290 ARG A O 1
ATOM 2223 N N . PRO A 1 291 ? 6.293 -17.002 4.887 1.00 94.56 291 PRO A N 1
ATOM 2224 C CA . PRO A 1 291 ? 5.664 -16.121 5.863 1.00 94.56 291 PRO A CA 1
ATOM 2225 C C . PRO A 1 291 ? 6.567 -15.865 7.087 1.00 94.56 291 PRO A C 1
ATOM 2227 O O . PRO A 1 291 ? 7.211 -16.794 7.585 1.00 94.56 291 PRO A O 1
ATOM 2230 N N . PRO A 1 292 ? 6.624 -14.625 7.614 1.00 94.12 292 PRO A N 1
ATOM 2231 C CA . PRO A 1 292 ? 7.423 -14.295 8.798 1.00 94.12 292 PRO A CA 1
ATOM 2232 C C . PRO A 1 292 ? 6.839 -14.855 10.102 1.00 94.12 292 PRO A C 1
ATOM 2234 O O . PRO A 1 292 ? 7.493 -14.816 11.144 1.00 94.12 292 PRO A O 1
ATOM 2237 N N . THR A 1 293 ? 5.600 -15.341 10.067 1.00 94.88 293 THR A N 1
ATOM 2238 C CA . THR A 1 293 ? 4.902 -15.966 11.190 1.00 94.88 293 THR A CA 1
ATOM 2239 C C . THR A 1 293 ? 4.487 -17.388 10.806 1.00 94.88 293 THR A C 1
ATOM 2241 O O . THR A 1 293 ? 4.733 -17.842 9.694 1.00 94.88 293 THR A O 1
ATOM 2244 N N . HIS A 1 294 ? 3.853 -18.112 11.727 1.00 94.75 294 HIS A N 1
ATOM 2245 C CA . HIS A 1 294 ? 3.294 -19.437 11.444 1.00 94.75 294 HIS A CA 1
ATOM 2246 C C . HIS A 1 294 ? 1.963 -19.381 10.670 1.00 94.75 294 HIS A C 1
ATOM 2248 O O . HIS A 1 294 ? 1.401 -20.427 10.359 1.00 94.75 294 HIS A O 1
ATOM 2254 N N . HIS A 1 295 ? 1.445 -18.182 10.394 1.00 94.62 295 HIS A N 1
ATOM 2255 C CA . HIS A 1 295 ? 0.241 -17.989 9.600 1.00 94.62 295 HIS A CA 1
ATOM 2256 C C . HIS A 1 295 ? 0.618 -17.847 8.130 1.00 94.62 295 HIS A C 1
ATOM 2258 O O . HIS A 1 295 ? 1.538 -17.097 7.796 1.00 94.62 295 HIS A O 1
ATOM 2264 N N . ASP A 1 296 ? -0.124 -18.523 7.256 1.00 94.88 296 ASP A N 1
ATOM 2265 C CA . ASP A 1 296 ? -0.129 -18.155 5.845 1.00 94.88 296 ASP A CA 1
ATOM 2266 C C . ASP A 1 296 ? -0.735 -16.752 5.650 1.00 94.88 296 ASP A C 1
ATOM 2268 O O . ASP A 1 296 ? -1.189 -16.096 6.594 1.00 94.88 296 ASP A O 1
ATOM 2272 N N . HIS A 1 297 ? -0.717 -16.271 4.409 1.00 93.19 297 HIS A N 1
ATOM 2273 C CA . HIS A 1 297 ? -1.143 -14.915 4.089 1.00 93.19 297 HIS A CA 1
ATOM 2274 C C . HIS A 1 297 ? -2.606 -14.638 4.476 1.00 93.19 297 HIS A C 1
ATOM 2276 O O . HIS A 1 297 ? -2.899 -13.625 5.113 1.00 93.19 297 HIS A O 1
ATOM 2282 N N . ALA A 1 298 ? -3.519 -15.552 4.139 1.00 96.12 298 ALA A N 1
ATOM 2283 C CA . ALA A 1 298 ? -4.946 -15.391 4.402 1.00 96.12 298 ALA A CA 1
ATOM 2284 C C . ALA A 1 298 ? -5.244 -15.462 5.907 1.00 96.12 298 ALA A C 1
ATOM 2286 O O . ALA A 1 298 ? -5.970 -14.623 6.444 1.00 96.12 298 ALA A O 1
ATOM 2287 N N . ALA A 1 299 ? -4.624 -16.413 6.610 1.00 97.50 299 ALA A N 1
ATOM 2288 C CA . ALA A 1 299 ? -4.738 -16.545 8.055 1.00 97.50 299 ALA A CA 1
ATOM 2289 C C . ALA A 1 299 ? -4.172 -15.317 8.784 1.00 97.50 299 ALA A C 1
ATOM 2291 O O . ALA A 1 299 ? -4.766 -14.853 9.757 1.00 97.50 299 ALA A O 1
ATOM 2292 N N . TYR A 1 300 ? -3.060 -14.747 8.307 1.00 97.94 300 TYR A N 1
ATOM 2293 C CA . TYR A 1 300 ? -2.494 -13.529 8.883 1.00 97.94 300 TYR A CA 1
ATOM 2294 C C . TYR A 1 300 ? -3.447 -12.337 8.740 1.00 97.94 300 TYR A C 1
ATOM 2296 O O . TYR A 1 300 ? -3.684 -11.630 9.720 1.00 97.94 300 TYR A O 1
ATOM 2304 N N . ILE A 1 301 ? -4.035 -12.140 7.554 1.00 97.94 301 ILE A N 1
ATOM 2305 C CA . ILE A 1 301 ? -5.028 -11.081 7.320 1.00 97.94 301 ILE A CA 1
ATOM 2306 C C . ILE A 1 301 ? -6.221 -11.260 8.261 1.00 97.94 301 ILE A C 1
ATOM 2308 O O . ILE A 1 301 ? -6.605 -10.302 8.930 1.00 97.94 301 ILE A O 1
ATOM 2312 N N . ALA A 1 302 ? -6.759 -12.477 8.385 1.00 98.19 302 ALA A N 1
ATOM 2313 C CA . ALA A 1 302 ? -7.874 -12.761 9.288 1.00 98.19 302 ALA A CA 1
ATOM 2314 C C . ALA A 1 302 ? -7.543 -12.419 10.752 1.00 98.19 302 ALA A C 1
ATOM 2316 O O . ALA A 1 302 ? -8.344 -11.775 11.430 1.00 98.19 302 ALA A O 1
ATOM 2317 N N . VAL A 1 303 ? -6.344 -12.775 11.229 1.00 98.25 303 VAL A N 1
ATOM 2318 C CA . VAL A 1 303 ? -5.878 -12.441 12.588 1.00 98.25 303 VAL A CA 1
ATOM 2319 C C . VAL A 1 303 ? -5.751 -10.930 12.786 1.00 98.25 303 VAL A C 1
ATOM 2321 O O . VAL A 1 303 ? -6.152 -10.417 13.832 1.00 98.25 303 VAL A O 1
ATOM 2324 N N . ILE A 1 304 ? -5.208 -10.202 11.806 1.00 98.31 304 ILE A N 1
ATOM 2325 C CA . ILE A 1 304 ? -5.096 -8.739 11.872 1.00 98.31 304 ILE A CA 1
ATOM 2326 C C . ILE A 1 304 ? -6.485 -8.095 11.899 1.00 98.31 304 ILE A C 1
ATOM 2328 O O . ILE A 1 304 ? -6.751 -7.269 12.771 1.00 98.31 304 ILE A O 1
ATOM 2332 N N . VAL A 1 305 ? -7.393 -8.509 11.015 1.00 98.50 305 VAL A N 1
AT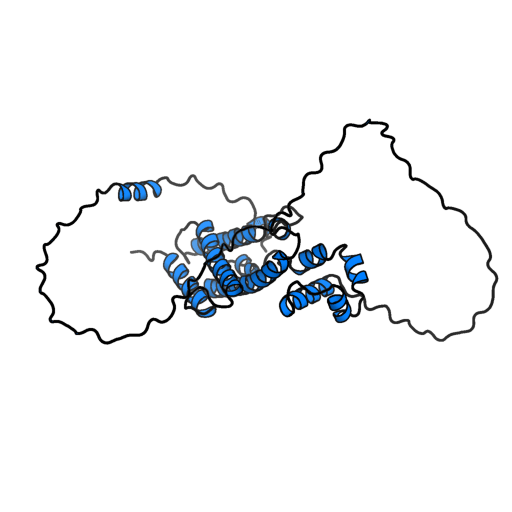OM 2333 C CA . VAL A 1 305 ? -8.773 -8.001 10.959 1.00 98.50 305 VAL A CA 1
ATOM 2334 C C . VAL A 1 305 ? -9.497 -8.241 12.280 1.00 98.50 305 VAL A C 1
ATOM 2336 O O . VAL A 1 305 ? -10.076 -7.308 12.834 1.00 98.50 305 VAL A O 1
ATOM 2339 N N . ASP A 1 306 ? -9.427 -9.454 12.825 1.00 98.38 306 ASP A N 1
ATOM 2340 C CA . ASP A 1 306 ? -10.032 -9.792 14.114 1.00 98.38 306 ASP A CA 1
ATOM 2341 C C . ASP A 1 306 ? -9.417 -8.974 15.266 1.00 98.38 306 ASP A C 1
ATOM 2343 O O . ASP A 1 306 ? -10.134 -8.409 16.095 1.00 98.38 306 ASP A O 1
ATOM 2347 N N . THR A 1 307 ? -8.090 -8.816 15.279 1.00 98.25 307 THR A N 1
ATOM 2348 C CA . THR A 1 307 ? -7.385 -8.003 16.283 1.00 98.25 307 THR A CA 1
ATOM 2349 C C . THR A 1 307 ? -7.868 -6.553 16.269 1.00 98.25 307 THR A C 1
ATOM 2351 O O . THR A 1 307 ? -8.212 -6.011 17.322 1.00 98.25 307 THR A O 1
ATOM 2354 N N . TYR A 1 308 ? -7.929 -5.920 15.095 1.00 98.31 308 TYR A N 1
ATOM 2355 C CA . TYR A 1 308 ? -8.389 -4.536 14.970 1.00 98.31 308 TYR A CA 1
ATOM 2356 C C . TYR A 1 308 ? -9.890 -4.402 15.231 1.00 98.31 308 TYR A C 1
ATOM 2358 O O . TYR A 1 308 ? -10.295 -3.465 15.912 1.00 98.31 308 TYR A O 1
ATOM 2366 N N . THR A 1 309 ? -10.711 -5.354 14.788 1.00 98.12 309 THR A N 1
ATOM 2367 C CA . THR A 1 309 ? -12.155 -5.370 15.072 1.00 98.12 309 THR A CA 1
ATOM 2368 C C . THR A 1 309 ? -12.412 -5.391 16.576 1.00 98.12 309 THR A C 1
ATOM 2370 O O . THR A 1 309 ? -13.148 -4.550 17.088 1.00 98.12 309 THR A O 1
ATOM 2373 N N . ARG A 1 310 ? -11.748 -6.286 17.318 1.00 97.06 310 ARG A N 1
ATOM 2374 C CA . ARG A 1 310 ? -11.880 -6.360 18.782 1.00 97.06 310 ARG A CA 1
ATOM 2375 C C . ARG A 1 310 ? -11.309 -5.129 19.481 1.00 97.06 310 ARG A C 1
ATOM 2377 O O . ARG A 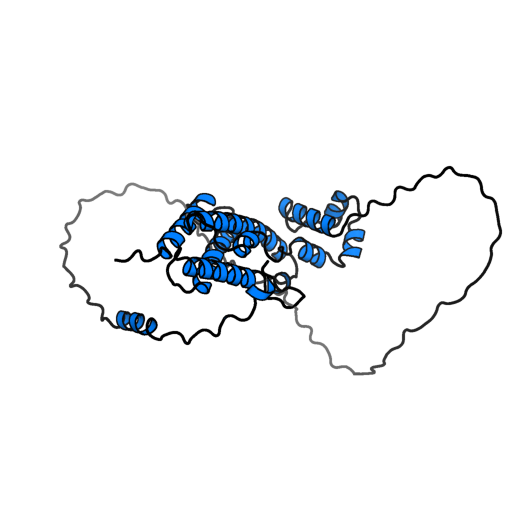1 310 ? -11.892 -4.652 20.450 1.00 97.06 310 ARG A O 1
ATOM 2384 N N . ALA A 1 311 ? -10.185 -4.597 19.001 1.00 97.31 311 ALA A N 1
ATOM 2385 C CA . ALA A 1 311 ? -9.558 -3.416 19.589 1.00 97.31 311 ALA A CA 1
ATOM 2386 C C . ALA A 1 311 ? -10.356 -2.123 19.358 1.00 97.31 311 ALA A C 1
ATOM 2388 O O . ALA A 1 311 ? -10.226 -1.188 20.152 1.00 97.31 311 ALA A O 1
ATOM 2389 N N . LEU A 1 312 ? -11.143 -2.049 18.282 1.00 97.31 312 LEU A N 1
ATOM 2390 C CA . LEU A 1 312 ? -11.904 -0.867 17.870 1.00 97.31 312 LEU A CA 1
ATOM 2391 C C . LEU A 1 312 ? -13.404 -0.971 18.154 1.00 97.31 312 LEU A C 1
ATOM 2393 O O . LEU A 1 312 ? -14.100 0.026 17.976 1.00 97.31 312 LEU A O 1
ATOM 2397 N N . ALA A 1 313 ? -13.891 -2.133 18.597 1.00 95.69 313 ALA A N 1
ATOM 2398 C CA . ALA A 1 313 ? -15.295 -2.352 18.918 1.00 95.69 313 ALA A CA 1
ATOM 2399 C C . ALA A 1 313 ? -15.853 -1.198 19.761 1.00 95.69 313 ALA A C 1
ATOM 2401 O O . ALA A 1 313 ? -15.219 -0.758 20.725 1.00 95.69 313 ALA A O 1
ATOM 2402 N N . ALA A 1 314 ? -17.023 -0.691 19.366 1.00 88.56 314 ALA A N 1
ATOM 2403 C CA . ALA A 1 314 ? -17.720 0.325 20.135 1.00 88.56 314 ALA A CA 1
ATOM 2404 C C . ALA A 1 314 ? -17.942 -0.184 21.566 1.00 88.56 314 ALA A C 1
ATOM 2406 O O . ALA A 1 314 ? -18.287 -1.356 21.768 1.00 88.56 314 ALA A O 1
ATOM 2407 N N . ASP A 1 315 ? -17.746 0.697 22.549 1.00 84.38 315 ASP A N 1
ATOM 2408 C CA . ASP A 1 315 ? -18.128 0.419 23.928 1.00 84.38 315 ASP A CA 1
ATOM 2409 C C . ASP A 1 315 ? -19.655 0.303 23.953 1.00 84.38 315 ASP A C 1
ATOM 2411 O O . ASP A 1 315 ? -20.376 1.292 24.077 1.00 84.38 315 ASP A O 1
ATOM 2415 N N . HIS A 1 316 ? -20.161 -0.916 23.766 1.00 68.31 316 HIS A N 1
ATOM 2416 C CA . HIS A 1 316 ? -21.559 -1.219 24.010 1.00 68.31 316 HIS A CA 1
ATOM 2417 C C . HIS A 1 316 ? -21.747 -1.011 25.507 1.00 68.31 316 HIS A C 1
ATOM 2419 O O . HIS A 1 316 ? -21.168 -1.742 26.311 1.00 68.31 316 HIS A O 1
ATOM 2425 N N . SER A 1 317 ? -22.452 0.064 25.841 1.00 43.41 317 SER A N 1
ATOM 2426 C CA . SER A 1 317 ? -22.686 0.603 27.174 1.00 43.41 317 SER A CA 1
ATOM 2427 C C . SER A 1 317 ? -22.718 -0.493 28.245 1.00 43.41 317 SER A C 1
ATOM 2429 O O . SER A 1 317 ? -23.677 -1.259 28.331 1.00 43.41 317 SER A O 1
ATOM 2431 N N . ARG A 1 318 ? -21.637 -0.575 29.030 1.00 39.53 318 ARG A N 1
ATOM 2432 C CA . ARG A 1 318 ? -21.685 -1.126 30.387 1.00 39.53 318 ARG A CA 1
ATOM 2433 C C . ARG A 1 318 ? -22.281 -0.096 31.328 1.00 39.53 318 ARG A C 1
ATOM 2435 O O . ARG A 1 318 ? -22.008 1.105 31.104 1.00 39.53 318 ARG A O 1
#

Sequence (318 aa):
MWRLDDAIARPPALAPARPTVLRRWRARSDRPSRTPPRQHRRRRDPPGIQPGNVRRGSAAALRMGSWWCGPPRIPCAPADLGVGTARRCDRLAWSAVSSRTTARRHGLDAADRPGLMSPRPRSVSDDEILDVTRSMIRTHGPSVSTDAIGAQLGVSGQAILKRFGSRDRLLTDALRPPSPPPVFAVLINGPDDRPFADQLSEFATAAAEFFARLSQDYVALRWSTVSIGDLLAPPDGSPPAPVLGIRTLAAWLGRCTQRGLIRDVDHEAVALGLLGSLQVHALLSHVLDRPPTHHDHAAYIAVIVDTYTRALAADHSR

pLDDT: mean 73.21, std 25.22, range [27.89, 98.5]

InterPro domains:
  IPR001647 DNA-binding HTH domain, TetR-type [PF00440] (129-171)
  IPR009057 Homedomain-like superfamily [SSF46689] (119-176)
  IPR050109 HTH-type, TetR-like transcriptional regulator [PTHR30055] (118-315)

Secondary structure (DSSP, 8-state):
---HHHHHS-----PPPPTHHHHHHHHHHT----PPP----PPPPPPP------------------S---SPPP-PPP-----------------------------------------------HHHHHHHHHHHHHHH-TT--HHHHHHHHTS-HHHHHHHHSSHHHHHHHHHPPPSS-GGGHHHHT---SS-HHHHHHHHHHHHHHHHHHHHHHHHHHTTSS--HHHHHS-TT-PPPHHHHHHHHHHHHHHHHHHTTSS----HHHHHHHHHHHHHHHHHHHHHHTS-SSSS-HHHHHHHHHHHHHHHH------

Radius of gyration: 32.47 Å; chains: 1; bounding box: 76×76×117 Å

Organism: NCBI:txid886343